Protein AF-A0A2W4QRB2-F1 (afdb_monomer)

Radius of gyration: 23.83 Å; Cα contacts (8 Å, |Δi|>4): 358; chains: 1; bounding box: 40×79×87 Å

Sequence (273 aa):
MSPSFLQALLTRLREEPAVLAVYVDRSSSEPDSGEVHEVTLHLAVEGAFAQGVGAWASALPDVIYSGPEPHGWTVITADGVEWRLCLCAGADVPAGLEPVFDRREPRGGPAAPPKAAGAAQGGAAVPDLAALVGAFWRDLYRAGRAIRAGRTLTAHHWLFTCGGHLIDLYRLALQPDSPGRGWVGADEVPGLARALEPVRPFLSAALEGRSQRRAAHKLAEAFEGLVLPLCQRLGLAYPMALRTQAFRSLEPEPTPDVPGPGSGADPGSRAKP

Solvent-accessible surface area (backbone atoms only — not comparable to full-atom values): 16149 Å² total; per-residue (Å²): 131,67,72,63,55,60,48,51,52,52,51,52,47,64,70,35,82,48,45,43,29,38,26,51,48,61,88,55,62,66,81,76,76,87,52,75,60,41,46,43,33,43,31,24,31,40,78,70,40,78,75,44,44,67,69,58,51,66,70,42,82,64,55,46,43,67,48,80,49,98,64,37,35,39,38,30,34,76,89,64,42,36,36,37,42,31,66,22,60,73,81,65,68,74,85,92,59,59,67,80,46,69,70,70,70,91,69,88,68,83,83,76,80,93,78,78,94,80,78,84,82,85,64,95,62,74,78,54,62,67,58,49,55,50,51,32,35,52,30,41,25,53,16,17,45,24,36,71,68,65,37,38,68,62,16,48,54,24,48,42,51,32,46,18,46,45,44,41,53,49,35,56,72,69,42,64,85,57,82,71,58,37,72,53,68,43,90,74,42,80,65,44,68,70,70,41,54,90,48,49,76,41,61,68,43,56,84,39,60,70,48,40,47,53,21,52,54,51,52,48,52,56,42,48,70,58,46,51,63,50,29,62,75,69,73,47,86,74,64,59,64,34,46,52,50,18,53,61,33,55,50,75,78,81,73,76,82,71,81,69,83,77,88,71,84,85,86,86,82,90,82,84,134

Structure (mmCIF, N/CA/C/O backbone):
data_AF-A0A2W4QRB2-F1
#
_entry.id   AF-A0A2W4QRB2-F1
#
loop_
_atom_site.group_PDB
_atom_site.id
_atom_site.type_symbol
_atom_site.label_atom_id
_atom_site.label_alt_id
_atom_site.label_comp_id
_atom_site.label_asym_id
_atom_site.label_entity_id
_atom_site.label_seq_id
_atom_site.pdbx_PDB_ins_code
_atom_site.Cartn_x
_atom_site.Cartn_y
_atom_site.Cartn_z
_atom_site.occupancy
_atom_site.B_iso_or_equiv
_atom_site.auth_seq_id
_atom_site.auth_comp_id
_atom_site.auth_asym_id
_atom_site.auth_atom_id
_atom_site.pdbx_PDB_model_num
ATOM 1 N N . MET A 1 1 ? -11.832 16.067 4.717 1.00 51.12 1 MET A N 1
ATOM 2 C CA . MET A 1 1 ? -12.222 14.833 5.434 1.00 51.12 1 MET A CA 1
ATOM 3 C C . MET A 1 1 ? -13.725 14.680 5.342 1.00 51.12 1 MET A C 1
ATOM 5 O O . MET A 1 1 ? -14.409 15.659 5.622 1.00 51.12 1 MET A O 1
ATOM 9 N N . SER A 1 2 ? -14.251 13.507 4.984 1.00 53.16 2 SER A N 1
ATOM 10 C CA . SER A 1 2 ? -15.660 13.233 5.281 1.00 53.16 2 SER A CA 1
ATOM 11 C C . SER A 1 2 ? -15.790 13.006 6.803 1.00 53.16 2 SER A C 1
ATOM 13 O O . SER A 1 2 ? -15.213 12.054 7.333 1.00 53.16 2 SER A O 1
ATOM 15 N N . PRO A 1 3 ? -16.476 13.880 7.568 1.00 61.59 3 PRO A N 1
ATOM 16 C CA . PRO A 1 3 ? -16.666 13.673 9.011 1.00 61.59 3 PRO A CA 1
ATOM 17 C C . PRO A 1 3 ? -17.399 12.353 9.316 1.00 61.59 3 PRO A C 1
ATOM 19 O O . PRO A 1 3 ? -17.281 11.812 10.413 1.00 61.59 3 PRO A O 1
ATOM 22 N N . SER A 1 4 ? -18.085 11.795 8.314 1.00 78.31 4 SER A N 1
ATOM 23 C CA . SER A 1 4 ? -18.759 10.503 8.362 1.00 78.31 4 SER A CA 1
ATOM 24 C C . SER A 1 4 ? -17.810 9.317 8.543 1.00 78.31 4 SER A C 1
ATOM 26 O O . SER A 1 4 ? -18.155 8.414 9.303 1.00 78.31 4 SER A O 1
ATOM 28 N N . PHE A 1 5 ? -16.624 9.294 7.913 1.00 86.12 5 PHE A N 1
ATOM 29 C CA . PHE A 1 5 ? -15.742 8.122 8.017 1.00 86.12 5 PHE A CA 1
ATOM 30 C C . PHE A 1 5 ? -15.069 8.021 9.388 1.00 86.12 5 PHE A C 1
ATOM 32 O O . PHE A 1 5 ? -15.124 6.961 10.007 1.00 86.12 5 PHE A O 1
ATOM 39 N N . LEU A 1 6 ? -14.497 9.116 9.910 1.00 85.94 6 LEU A N 1
ATOM 40 C CA . LEU A 1 6 ? -13.906 9.123 11.257 1.00 85.94 6 LEU A CA 1
ATOM 41 C C . LEU A 1 6 ? -14.939 8.702 12.306 1.00 85.94 6 LEU A C 1
ATOM 43 O O . LEU A 1 6 ? -14.647 7.883 13.173 1.00 85.94 6 LEU A O 1
ATOM 47 N N . GLN A 1 7 ? -16.157 9.240 12.217 1.00 85.38 7 GLN A N 1
ATOM 48 C CA . GLN A 1 7 ? -17.226 8.895 13.145 1.00 85.38 7 GLN A CA 1
ATOM 49 C C . GLN A 1 7 ? -17.620 7.416 13.030 1.00 85.38 7 GLN A C 1
ATOM 51 O O . GLN A 1 7 ? -17.733 6.750 14.055 1.00 85.38 7 GLN A O 1
ATOM 56 N N . ALA A 1 8 ? -17.778 6.881 11.815 1.00 88.38 8 ALA A N 1
ATOM 57 C CA . ALA A 1 8 ? -18.079 5.464 11.602 1.00 88.38 8 ALA A CA 1
ATOM 58 C C . ALA A 1 8 ? -16.959 4.548 12.125 1.00 88.38 8 ALA A C 1
ATOM 60 O O . ALA A 1 8 ? -17.235 3.562 12.809 1.00 88.38 8 ALA A O 1
ATOM 61 N N . LEU A 1 9 ? -15.699 4.908 11.862 1.00 91.12 9 LEU A N 1
ATOM 62 C CA . LEU A 1 9 ? -14.518 4.197 12.342 1.00 91.12 9 LEU A CA 1
ATOM 63 C C . LEU A 1 9 ? -14.472 4.171 13.873 1.00 91.12 9 LEU A C 1
ATOM 65 O O . LEU A 1 9 ? -14.328 3.104 14.465 1.00 91.12 9 LEU A O 1
ATOM 69 N N . LEU A 1 10 ? -14.645 5.324 14.524 1.00 90.50 10 LEU A N 1
ATOM 70 C CA . LEU A 1 10 ? -14.642 5.428 15.983 1.00 90.50 10 LEU A CA 1
ATOM 71 C C . LEU A 1 10 ? -15.823 4.694 16.625 1.00 90.50 10 LEU A C 1
ATOM 73 O O . LEU A 1 10 ? -15.640 4.062 17.663 1.00 90.50 10 LEU A O 1
ATOM 77 N N . THR A 1 11 ? -17.016 4.748 16.029 1.00 90.94 11 THR A N 1
ATOM 78 C CA . THR A 1 11 ? -18.180 3.984 16.503 1.00 90.94 11 THR A CA 1
ATOM 79 C C . THR A 1 11 ? -17.898 2.488 16.449 1.00 90.94 11 THR A C 1
ATOM 81 O O . THR A 1 11 ? -18.052 1.803 17.455 1.00 90.94 11 THR A O 1
ATOM 84 N N . ARG A 1 12 ? -17.377 1.988 15.326 1.00 92.62 12 ARG A N 1
ATOM 85 C CA . ARG A 1 12 ? -17.061 0.565 15.173 1.00 92.62 12 ARG A CA 1
ATOM 86 C C . ARG A 1 12 ? -15.916 0.108 16.081 1.00 92.62 12 ARG A C 1
ATOM 88 O O . ARG A 1 12 ? -15.971 -0.986 16.630 1.00 92.62 12 ARG A O 1
ATOM 95 N N . LEU A 1 13 ? -14.889 0.942 16.268 1.00 92.19 13 LEU A N 1
ATOM 96 C CA . LEU A 1 13 ? -13.804 0.680 17.222 1.00 92.19 13 LEU A CA 1
ATOM 97 C C . LEU A 1 13 ? -14.313 0.651 18.664 1.00 92.19 13 LEU A C 1
ATOM 99 O O . LEU A 1 13 ? -13.828 -0.141 19.463 1.00 92.19 13 LEU A O 1
ATOM 103 N N . ARG A 1 14 ? -15.300 1.487 19.008 1.00 90.81 14 ARG A N 1
ATOM 104 C CA . ARG A 1 14 ? -15.989 1.373 20.295 1.00 90.81 14 ARG A CA 1
ATOM 105 C C . ARG A 1 14 ? -16.759 0.063 20.362 1.00 90.81 14 ARG A C 1
ATOM 107 O O . ARG A 1 14 ? -16.681 -0.608 21.370 1.00 90.81 14 ARG A O 1
ATOM 114 N N . GLU A 1 15 ? -17.484 -0.355 19.343 1.00 90.69 15 GLU A N 1
ATOM 115 C CA . GLU A 1 15 ? -18.268 -1.598 19.420 1.00 90.69 15 GLU A CA 1
ATOM 116 C C . GLU A 1 15 ? -17.411 -2.871 19.513 1.00 90.69 15 GLU A C 1
ATOM 118 O O . GLU A 1 15 ? -17.881 -3.874 20.042 1.00 90.69 15 GLU A O 1
ATOM 123 N N . GLU A 1 16 ? -16.152 -2.822 19.073 1.00 91.75 16 GLU A N 1
ATOM 124 C CA . GLU A 1 16 ? -15.211 -3.939 19.142 1.00 91.75 16 GLU A CA 1
ATOM 125 C C . GLU A 1 16 ? -14.714 -4.198 20.584 1.00 91.75 16 GLU A C 1
ATOM 127 O O . GLU A 1 16 ? -13.986 -3.365 21.139 1.00 91.75 16 GLU A O 1
ATOM 132 N N . PRO A 1 17 ? -15.051 -5.346 21.214 1.00 87.75 17 PRO A N 1
ATOM 133 C CA . PRO A 1 17 ? -14.661 -5.635 22.596 1.00 87.75 17 PRO A CA 1
ATOM 134 C C . PRO A 1 17 ? -13.149 -5.740 22.794 1.00 87.75 17 PRO A C 1
ATOM 136 O O . PRO A 1 17 ? -12.641 -5.367 23.849 1.00 87.75 17 PRO A O 1
ATOM 139 N N . ALA A 1 18 ? -12.429 -6.212 21.774 1.00 88.62 18 ALA A N 1
ATOM 140 C CA . ALA A 1 18 ? -10.985 -6.392 21.840 1.00 88.62 18 ALA A CA 1
ATOM 141 C C . ALA A 1 18 ? -10.195 -5.073 21.701 1.00 88.62 18 ALA A C 1
ATOM 143 O O . ALA A 1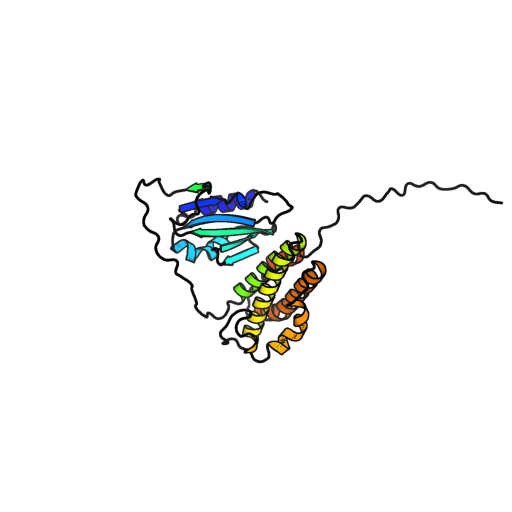 18 ? -8.971 -5.072 21.848 1.00 88.62 18 ALA A O 1
ATOM 144 N N . VAL A 1 19 ? -10.873 -3.946 21.438 1.00 90.25 19 VAL A N 1
ATOM 145 C CA . VAL A 1 19 ? -10.292 -2.598 21.472 1.00 90.25 19 VAL A CA 1
ATOM 146 C C . VAL A 1 19 ? -10.557 -1.978 22.844 1.00 90.25 19 VAL A C 1
ATOM 148 O O . VAL A 1 19 ? -11.689 -1.655 23.222 1.00 90.25 19 VAL A O 1
ATOM 151 N N . LEU A 1 20 ? -9.478 -1.789 23.599 1.00 89.62 20 LEU A N 1
ATOM 152 C CA . LEU A 1 20 ? -9.508 -1.292 24.972 1.00 89.62 20 LEU A CA 1
ATOM 153 C C . LEU A 1 20 ? -9.484 0.237 25.025 1.00 89.62 20 LEU A C 1
ATOM 155 O O . LEU A 1 20 ? -10.167 0.831 25.855 1.00 89.62 20 LEU A O 1
ATOM 159 N N . ALA A 1 21 ? -8.716 0.880 24.147 1.00 89.94 21 ALA A N 1
ATOM 160 C CA . ALA A 1 21 ? -8.603 2.333 24.102 1.00 89.94 21 ALA A CA 1
ATOM 161 C C . ALA A 1 21 ? -8.214 2.823 22.707 1.00 89.94 21 ALA A C 1
ATOM 163 O O . ALA A 1 21 ? -7.536 2.112 21.962 1.00 89.94 21 ALA A O 1
ATOM 164 N N . VAL A 1 22 ? -8.616 4.052 22.381 1.00 90.69 22 VAL A N 1
ATOM 165 C CA . VAL A 1 22 ? -8.282 4.719 21.117 1.00 90.69 22 VAL A CA 1
ATOM 166 C C . VAL A 1 22 ? -7.783 6.123 21.385 1.00 90.69 22 VAL A C 1
ATOM 168 O O . VAL A 1 22 ? -8.437 6.898 22.083 1.00 90.69 22 VAL A O 1
ATOM 171 N N . TYR A 1 23 ? -6.664 6.461 20.758 1.00 89.50 23 TYR A N 1
ATOM 172 C CA . TYR A 1 23 ? -6.027 7.769 20.823 1.00 89.50 23 TYR A CA 1
ATOM 173 C C . TYR A 1 23 ? -5.883 8.328 19.420 1.00 89.50 23 TYR A C 1
ATOM 175 O O . TYR A 1 23 ? -5.456 7.612 18.515 1.00 89.50 23 TYR A O 1
ATOM 183 N N . VAL A 1 24 ? -6.219 9.602 19.246 1.00 85.88 24 VAL A N 1
ATOM 184 C CA . VAL A 1 24 ? -5.984 10.314 17.986 1.00 85.88 24 VAL A CA 1
ATOM 185 C C . VAL A 1 24 ? -4.689 11.090 18.131 1.00 85.88 24 VAL A C 1
ATOM 187 O O . VAL A 1 24 ? -4.574 11.932 19.023 1.00 85.88 24 VAL A O 1
ATOM 190 N N . ASP A 1 25 ? -3.735 10.837 17.243 1.00 83.00 25 ASP A N 1
ATOM 191 C CA . ASP A 1 25 ? -2.540 11.663 17.165 1.00 83.00 25 ASP A CA 1
ATOM 192 C C . ASP A 1 25 ? -2.855 12.964 16.421 1.00 83.00 25 ASP A C 1
ATOM 194 O O . ASP A 1 25 ? -2.839 13.034 15.189 1.00 83.00 25 ASP A O 1
ATOM 198 N N . ARG A 1 26 ? -3.159 14.016 17.187 1.00 68.69 26 ARG A N 1
ATOM 199 C CA . ARG A 1 26 ? -3.478 15.329 16.619 1.00 68.69 26 ARG A CA 1
ATOM 200 C C . ARG A 1 26 ? -2.266 16.055 16.039 1.00 68.69 26 ARG A C 1
ATOM 202 O O . ARG A 1 26 ? -2.468 16.942 15.212 1.00 68.69 26 ARG A O 1
ATOM 209 N N . SER A 1 27 ? -1.042 15.656 16.394 1.00 62.03 27 SER A N 1
ATOM 210 C CA . SER A 1 27 ? 0.175 16.239 15.811 1.00 62.03 27 SER A CA 1
ATOM 211 C C . SER A 1 27 ? 0.337 15.889 14.327 1.00 62.03 27 SER A C 1
ATOM 213 O O . SER A 1 27 ? 0.998 16.610 13.592 1.00 62.03 27 SER A O 1
ATOM 215 N N . SER A 1 28 ? -0.353 14.838 13.867 1.00 54.19 28 SER A N 1
ATOM 216 C CA . SER A 1 28 ? -0.473 14.470 12.450 1.00 54.19 28 SER A CA 1
ATOM 217 C C . SER A 1 28 ? -1.626 15.168 11.708 1.00 54.19 28 SER A C 1
ATOM 219 O O . SER A 1 28 ? -1.798 14.958 10.511 1.00 54.19 28 SER A O 1
ATOM 221 N N . SER A 1 29 ? -2.440 15.977 12.403 1.00 44.72 29 SER A N 1
ATOM 222 C CA . SER A 1 29 ? -3.703 16.524 11.880 1.00 44.72 29 SER A CA 1
ATOM 223 C C . SER A 1 29 ? -3.736 18.046 11.698 1.00 44.72 29 SER A C 1
ATOM 225 O O . SER A 1 29 ? -4.786 18.577 11.328 1.00 44.72 29 SER A O 1
ATOM 227 N N . GLU A 1 30 ? -2.627 18.755 11.935 1.00 38.34 30 GLU A N 1
ATOM 228 C CA . GLU A 1 30 ? -2.565 20.196 11.679 1.00 38.34 30 GLU A CA 1
ATOM 229 C C . GLU A 1 30 ? -2.423 20.481 10.172 1.00 38.34 30 GLU A C 1
ATOM 231 O O . GLU A 1 30 ? -1.506 19.980 9.527 1.00 38.34 30 GLU A O 1
ATOM 236 N N . PRO A 1 31 ? -3.333 21.269 9.574 1.00 40.38 31 PRO A N 1
ATOM 237 C CA . PRO A 1 31 ? -3.312 21.600 8.157 1.00 40.38 31 PRO A CA 1
ATOM 238 C C . PRO A 1 31 ? -2.377 22.785 7.885 1.00 40.38 31 PRO A C 1
ATOM 240 O O . PRO A 1 31 ? -2.794 23.758 7.262 1.00 40.38 31 PRO A O 1
ATOM 243 N N . ASP A 1 32 ? -1.123 22.726 8.325 1.00 35.00 32 ASP A N 1
ATOM 244 C CA . ASP A 1 32 ? -0.120 23.692 7.881 1.00 35.00 32 ASP A CA 1
ATOM 245 C C . ASP A 1 32 ? 0.646 23.078 6.705 1.00 35.00 32 ASP A C 1
ATOM 247 O O . ASP A 1 32 ? 1.404 22.129 6.849 1.00 35.00 32 ASP A O 1
ATOM 251 N N . SER A 1 33 ? 0.429 23.637 5.508 1.00 36.91 33 SER A N 1
ATOM 252 C CA . SER A 1 33 ? 1.090 23.303 4.229 1.00 36.91 33 SER A CA 1
ATOM 253 C C . SER A 1 33 ? 0.477 22.200 3.342 1.00 36.91 33 SER A C 1
ATOM 255 O O . SER A 1 33 ? 1.176 21.341 2.820 1.00 36.91 33 SER A O 1
ATOM 257 N N . GLY A 1 34 ? -0.834 22.246 3.058 1.00 40.53 34 GLY A N 1
ATOM 258 C CA . GLY A 1 34 ? -1.422 21.412 1.980 1.00 40.53 34 GLY A CA 1
ATOM 259 C C . GLY A 1 34 ? -1.156 19.910 2.161 1.00 40.53 34 GLY A C 1
ATOM 260 O O . GLY A 1 34 ? -0.983 19.160 1.196 1.00 40.53 34 GLY A O 1
ATOM 261 N N . GLU A 1 35 ? -1.032 19.520 3.429 1.00 47.69 35 GLU A N 1
ATOM 262 C CA . GLU A 1 35 ? -0.380 18.303 3.850 1.00 47.69 35 GLU A CA 1
ATOM 263 C C . GLU A 1 35 ? -1.251 17.074 3.637 1.00 47.69 35 GLU A C 1
ATOM 265 O O . GLU A 1 35 ? -2.461 17.091 3.402 1.00 47.69 35 GLU A O 1
ATOM 270 N N . VAL A 1 36 ? -0.560 15.952 3.691 1.00 52.62 36 VAL A N 1
ATOM 271 C CA . VAL A 1 36 ? -1.120 14.620 3.642 1.00 52.62 36 VAL A CA 1
ATOM 272 C C . VAL A 1 36 ? -2.276 14.532 4.645 1.00 52.62 36 VAL A C 1
ATOM 274 O O . VAL A 1 36 ? -2.024 14.558 5.836 1.00 52.62 36 VAL A O 1
ATOM 277 N N . HIS A 1 37 ? -3.533 14.379 4.210 1.00 66.94 37 HIS A N 1
ATOM 278 C CA . HIS A 1 37 ? -4.575 13.792 5.060 1.00 66.94 37 HIS A CA 1
ATOM 279 C C . HIS A 1 37 ? -4.179 12.341 5.389 1.00 66.94 37 HIS A C 1
ATOM 281 O O . HIS A 1 37 ? -4.589 11.396 4.711 1.00 66.94 37 HIS A O 1
ATOM 287 N N . GLU A 1 38 ? -3.252 12.199 6.325 1.00 79.81 38 GLU A N 1
ATOM 288 C CA . GLU A 1 38 ? -2.928 10.993 7.062 1.00 79.81 38 GLU A CA 1
ATOM 289 C C . GLU A 1 38 ? -3.519 11.191 8.452 1.00 79.81 38 GLU A C 1
ATOM 291 O O . GLU A 1 38 ? -3.380 12.259 9.042 1.00 79.81 38 GLU A O 1
ATOM 296 N N . VAL A 1 39 ? -4.229 10.192 8.956 1.00 85.81 39 VAL A N 1
ATOM 297 C CA . VAL A 1 39 ? -4.760 10.221 10.316 1.00 85.81 39 VAL A CA 1
ATOM 298 C C . VAL A 1 39 ? -4.228 9.010 11.048 1.00 85.81 39 VAL A C 1
ATOM 300 O O . VAL A 1 39 ? -4.483 7.870 10.650 1.00 85.81 39 VAL A O 1
ATOM 303 N N . THR A 1 40 ? -3.499 9.262 12.129 1.00 89.00 40 THR A N 1
ATOM 304 C CA . THR A 1 40 ? -2.937 8.201 12.961 1.00 89.00 40 THR A CA 1
ATOM 305 C C . THR A 1 40 ? -3.800 7.980 14.198 1.00 89.00 40 THR A C 1
ATOM 307 O O . THR A 1 40 ? -4.072 8.900 14.973 1.00 89.00 40 THR A O 1
ATOM 310 N N . LEU A 1 41 ? -4.235 6.733 14.378 1.00 90.56 41 LEU A N 1
ATOM 311 C CA . LEU A 1 41 ? -4.946 6.255 15.556 1.00 90.56 41 LEU A CA 1
ATOM 312 C C . LEU A 1 41 ? -4.088 5.221 16.277 1.00 90.56 41 LEU A C 1
ATOM 314 O O . LEU A 1 41 ? -3.719 4.208 15.685 1.00 90.56 41 LEU A O 1
ATOM 318 N N . HIS A 1 42 ? -3.826 5.428 17.564 1.00 91.12 42 HIS A N 1
ATOM 319 C CA . HIS A 1 42 ? -3.234 4.393 18.408 1.00 91.12 42 HIS A CA 1
ATOM 320 C C . HIS A 1 42 ? -4.345 3.601 19.083 1.00 91.12 42 HIS A C 1
ATOM 322 O O . HIS A 1 42 ? -5.211 4.173 19.748 1.00 91.12 42 HIS A O 1
ATOM 328 N N . LEU A 1 43 ? -4.324 2.286 18.892 1.00 90.81 43 LEU A N 1
ATOM 329 C CA . LEU A 1 43 ? -5.317 1.354 19.403 1.00 90.81 43 LEU A CA 1
ATOM 330 C C . LEU A 1 43 ? -4.645 0.472 20.456 1.00 90.81 43 LEU A C 1
ATOM 332 O O . LEU A 1 43 ? -3.748 -0.302 20.130 1.00 90.81 43 LEU A O 1
ATOM 336 N N . ALA A 1 44 ? -5.087 0.562 21.708 1.00 90.00 44 ALA A N 1
ATOM 337 C CA . ALA A 1 44 ? -4.742 -0.440 22.711 1.00 90.00 44 ALA A CA 1
ATOM 338 C C . ALA A 1 44 ? -5.648 -1.653 22.486 1.00 90.00 44 ALA A C 1
ATOM 340 O O . ALA A 1 44 ? -6.865 -1.538 22.644 1.00 90.00 44 ALA A O 1
ATOM 341 N N . VAL A 1 45 ? -5.075 -2.790 22.091 1.00 86.38 45 VAL A N 1
ATOM 342 C CA . VAL A 1 45 ? -5.850 -3.959 21.647 1.00 86.38 45 VAL A CA 1
ATOM 343 C C . VAL A 1 45 ? -5.437 -5.242 22.356 1.00 86.38 45 VAL A C 1
ATOM 345 O O . VAL A 1 45 ? -4.297 -5.398 22.802 1.00 86.38 45 VAL A O 1
ATOM 348 N N . GLU A 1 46 ? -6.371 -6.184 22.440 1.00 84.19 46 GLU A N 1
ATOM 349 C CA . GLU A 1 46 ? -6.086 -7.562 22.829 1.00 84.19 46 GLU A CA 1
ATOM 350 C C . GLU A 1 46 ? -5.478 -8.352 21.659 1.00 84.19 46 GLU A C 1
ATOM 352 O O . GLU A 1 46 ? -5.762 -8.095 20.487 1.00 84.19 46 GLU A O 1
ATOM 357 N N . GLY A 1 47 ? -4.652 -9.360 21.964 1.00 72.31 47 GLY A N 1
ATOM 358 C CA . GLY A 1 47 ? -3.878 -10.098 20.955 1.00 72.31 47 GLY A CA 1
ATOM 359 C C . GLY A 1 47 ? -4.713 -10.769 19.853 1.00 72.31 47 GLY A C 1
ATOM 360 O O . GLY A 1 47 ? -4.237 -10.899 18.727 1.00 72.31 47 GLY A O 1
ATOM 361 N N . ALA A 1 48 ? -5.966 -11.143 20.137 1.00 76.62 48 ALA A N 1
ATOM 362 C CA . ALA A 1 48 ? -6.877 -11.717 19.143 1.00 76.62 48 ALA A CA 1
ATOM 363 C C . ALA A 1 48 ? -7.291 -10.703 18.059 1.00 76.62 48 ALA A C 1
ATOM 365 O O . ALA A 1 48 ? -7.437 -11.070 16.892 1.00 76.62 48 ALA A O 1
ATOM 366 N N . PHE A 1 49 ? -7.410 -9.417 18.403 1.00 81.25 49 PHE A N 1
ATOM 367 C CA . PHE A 1 49 ? -7.763 -8.382 17.430 1.00 81.25 49 PHE A CA 1
ATOM 368 C C . PHE A 1 49 ? -6.659 -8.170 16.397 1.00 81.25 49 PHE A C 1
ATOM 370 O O . PHE A 1 49 ? -6.949 -8.015 15.215 1.00 81.25 49 PHE A O 1
ATOM 377 N N . ALA A 1 50 ? -5.390 -8.244 16.807 1.00 75.38 50 ALA A N 1
ATOM 378 C CA . ALA A 1 50 ? -4.261 -8.113 15.886 1.00 75.38 50 ALA A CA 1
ATOM 379 C C . ALA A 1 50 ? -4.271 -9.182 14.775 1.00 75.38 50 ALA A C 1
ATOM 381 O O . ALA A 1 50 ? -3.778 -8.932 13.679 1.00 75.38 50 ALA A O 1
ATOM 382 N N . GLN A 1 51 ? -4.871 -10.350 15.031 1.00 78.88 51 GLN A N 1
ATOM 383 C CA . GLN A 1 51 ? -5.039 -11.415 14.037 1.00 78.88 51 GLN A CA 1
ATOM 384 C C . GLN A 1 51 ? -6.285 -11.207 13.156 1.00 78.88 51 GLN A C 1
ATOM 386 O O . GLN A 1 51 ? -6.278 -11.578 11.984 1.00 78.88 51 GLN A O 1
ATOM 391 N N . GLY A 1 52 ? -7.347 -10.600 13.701 1.00 84.38 52 GLY A N 1
ATOM 392 C CA . GLY A 1 52 ? -8.622 -10.357 13.011 1.00 84.38 52 GLY A CA 1
ATOM 393 C C . GLY A 1 52 ? -8.752 -8.997 12.312 1.00 84.38 52 GLY A C 1
ATOM 394 O O . GLY A 1 52 ? -9.704 -8.792 11.554 1.00 84.38 52 GLY A O 1
ATOM 395 N N . VAL A 1 53 ? -7.807 -8.074 12.527 1.00 88.62 53 VAL A N 1
ATOM 396 C CA . VAL A 1 53 ? -7.887 -6.678 12.059 1.00 88.62 53 VAL A CA 1
ATOM 397 C C . VAL A 1 53 ? -8.111 -6.567 10.551 1.00 88.62 53 VAL A C 1
ATOM 399 O O . VAL A 1 53 ? -8.835 -5.680 10.112 1.00 88.62 53 VAL A O 1
ATOM 402 N N . GLY A 1 54 ? -7.570 -7.490 9.751 1.00 87.00 54 GLY A N 1
ATOM 403 C CA . GLY A 1 54 ? -7.744 -7.458 8.300 1.00 87.00 54 GLY A CA 1
ATOM 404 C C . GLY A 1 54 ? -9.182 -7.696 7.851 1.00 87.00 54 GLY A C 1
ATOM 405 O O . GLY A 1 54 ? -9.694 -6.942 7.024 1.00 87.00 54 GLY A O 1
ATOM 406 N N . ALA A 1 55 ? -9.855 -8.690 8.438 1.00 87.50 55 ALA A N 1
ATOM 407 C CA . ALA A 1 55 ? -11.269 -8.960 8.174 1.00 87.50 55 ALA A CA 1
ATOM 408 C C . ALA A 1 55 ? -12.173 -7.860 8.750 1.00 87.50 55 ALA A C 1
ATOM 410 O O . ALA A 1 55 ? -13.182 -7.492 8.151 1.00 87.50 55 ALA A O 1
ATOM 411 N N . TRP A 1 56 ? -11.796 -7.302 9.901 1.00 91.62 56 TRP A N 1
ATOM 412 C CA . TRP A 1 56 ? -12.510 -6.179 10.498 1.00 91.62 56 TRP A CA 1
ATOM 413 C C . TRP A 1 56 ? -12.420 -4.916 9.623 1.00 91.62 56 TRP A C 1
ATOM 415 O O . TRP A 1 56 ? -13.441 -4.280 9.352 1.00 91.62 56 TRP A O 1
ATOM 425 N N . ALA A 1 57 ? -11.222 -4.586 9.132 1.00 90.38 57 ALA A N 1
ATOM 426 C CA . ALA A 1 57 ? -10.957 -3.380 8.353 1.00 90.38 57 ALA A CA 1
ATOM 427 C C . ALA A 1 57 ? -11.518 -3.460 6.927 1.00 90.38 57 ALA A C 1
ATOM 429 O O . ALA A 1 57 ? -11.953 -2.445 6.391 1.00 90.38 57 ALA A O 1
ATOM 430 N N . SER A 1 58 ? -11.549 -4.645 6.306 1.00 84.12 58 SER A N 1
ATOM 431 C CA . SER A 1 58 ? -12.134 -4.822 4.967 1.00 84.12 58 SER A CA 1
ATOM 432 C C . SER A 1 58 ? -13.651 -4.619 4.932 1.00 84.12 58 SER A C 1
ATOM 434 O O . SER A 1 58 ? -14.208 -4.340 3.876 1.00 84.12 58 SER A O 1
ATOM 436 N N . ALA A 1 59 ? -14.318 -4.730 6.081 1.00 87.75 59 ALA A N 1
ATOM 437 C CA . ALA A 1 59 ? -15.751 -4.510 6.213 1.00 87.75 59 ALA A CA 1
ATOM 438 C C . ALA A 1 59 ? -16.118 -3.050 6.548 1.00 87.75 59 ALA A C 1
ATOM 440 O O . ALA A 1 59 ? -17.296 -2.760 6.774 1.00 87.75 59 ALA A O 1
ATOM 441 N N . LEU A 1 60 ? -15.143 -2.139 6.640 1.00 89.75 60 LEU A N 1
ATOM 442 C CA . LEU A 1 60 ? -15.400 -0.706 6.789 1.00 89.75 60 LEU A CA 1
ATOM 443 C C . LEU A 1 60 ? -15.946 -0.117 5.472 1.00 89.75 60 LEU A C 1
ATOM 445 O O . LEU A 1 60 ? -15.493 -0.508 4.394 1.00 89.75 60 LEU A O 1
ATOM 449 N N . PRO A 1 61 ? -16.901 0.830 5.535 1.00 85.69 61 PRO A N 1
ATOM 450 C CA . PRO A 1 61 ? -17.414 1.495 4.341 1.00 85.69 61 PRO A CA 1
ATOM 451 C C . PRO A 1 61 ? -16.322 2.336 3.672 1.00 85.69 61 PRO A C 1
ATOM 453 O O . PRO A 1 61 ? -15.403 2.806 4.336 1.00 85.69 61 PRO A O 1
ATOM 456 N N . ASP A 1 62 ? -16.431 2.542 2.360 1.00 88.06 62 ASP A N 1
ATOM 457 C CA . ASP A 1 62 ? -15.561 3.432 1.573 1.00 88.06 62 ASP A CA 1
ATOM 458 C C . ASP A 1 62 ? -14.057 3.098 1.588 1.00 88.06 62 ASP A C 1
ATOM 460 O O . ASP A 1 62 ? -13.236 3.892 1.123 1.00 88.06 62 ASP A O 1
ATOM 464 N N . VAL A 1 63 ? -13.675 1.916 2.075 1.00 91.75 63 VAL A N 1
ATOM 465 C CA . VAL A 1 63 ? -12.291 1.440 2.062 1.00 91.75 63 VAL A CA 1
ATOM 466 C C . VAL A 1 63 ? -11.921 0.902 0.683 1.00 91.75 63 VAL A C 1
ATOM 468 O O . VAL A 1 63 ? -12.531 -0.034 0.175 1.00 91.75 63 VAL A O 1
ATOM 471 N N . ILE A 1 64 ? -10.874 1.479 0.091 1.00 93.12 64 ILE A N 1
ATOM 472 C CA . ILE A 1 64 ? -10.316 1.062 -1.206 1.00 93.12 64 ILE A CA 1
ATOM 473 C C . ILE A 1 64 ? -9.005 0.278 -1.061 1.00 93.12 64 ILE A C 1
ATOM 475 O O . ILE A 1 64 ? -8.550 -0.345 -2.020 1.00 93.12 64 ILE A O 1
ATOM 479 N N . TYR A 1 65 ? -8.397 0.311 0.128 1.00 94.00 65 TYR A N 1
ATOM 480 C CA . TYR A 1 65 ? -7.224 -0.475 0.504 1.00 94.00 65 TYR A CA 1
ATOM 481 C C . TYR A 1 65 ? -7.234 -0.769 2.001 1.00 94.00 65 TYR A C 1
ATOM 483 O O . TYR A 1 65 ? -7.525 0.114 2.802 1.00 94.00 65 TYR A O 1
ATOM 491 N N . SER A 1 66 ? -6.839 -1.983 2.367 1.00 92.94 66 SER A N 1
ATOM 492 C CA . SER A 1 66 ? -6.656 -2.425 3.745 1.00 92.94 66 SER A CA 1
ATOM 493 C C . SER A 1 66 ? -5.497 -3.417 3.766 1.00 92.94 66 SER A C 1
ATOM 495 O O . SER A 1 66 ? -5.525 -4.389 3.009 1.00 92.94 66 SER A O 1
ATOM 497 N N . GLY A 1 67 ? -4.473 -3.183 4.585 1.00 91.50 67 GLY A 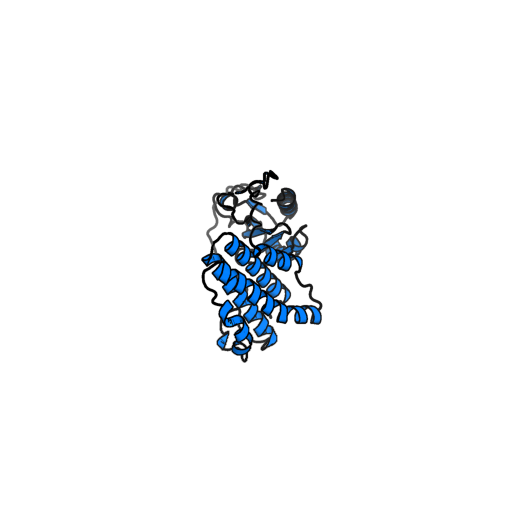N 1
ATOM 498 C CA . GLY A 1 67 ? -3.345 -4.109 4.661 1.00 91.50 67 GLY A CA 1
ATOM 499 C C . GLY A 1 67 ? -2.366 -3.847 5.807 1.00 91.50 67 GLY A C 1
ATOM 500 O O . GLY A 1 67 ? -2.345 -2.744 6.364 1.00 91.50 67 GLY A O 1
ATOM 501 N N . PRO A 1 68 ? -1.536 -4.851 6.144 1.00 90.56 68 PRO A N 1
ATOM 502 C CA . PRO A 1 68 ? -0.565 -4.765 7.229 1.00 90.56 68 PRO A CA 1
ATOM 503 C C . PRO A 1 68 ? 0.621 -3.862 6.873 1.00 90.56 68 PRO A C 1
ATOM 505 O O . PRO A 1 68 ? 1.048 -3.790 5.718 1.00 90.56 68 PRO A O 1
ATOM 508 N N . GLU A 1 69 ? 1.182 -3.214 7.891 1.00 87.94 69 GLU A N 1
ATOM 509 C CA . GLU A 1 69 ? 2.357 -2.337 7.815 1.00 87.94 69 GLU A CA 1
ATOM 510 C C . GLU A 1 69 ? 3.206 -2.461 9.092 1.00 87.94 69 GLU A C 1
ATOM 512 O O . GLU A 1 69 ? 2.689 -2.903 10.118 1.00 87.94 69 GLU A O 1
ATOM 517 N N . PRO A 1 70 ? 4.478 -2.011 9.108 1.00 84.94 70 PRO A N 1
ATOM 518 C CA . PRO A 1 70 ? 5.320 -2.069 10.309 1.00 84.94 70 PRO A CA 1
ATOM 519 C C . PRO A 1 70 ? 4.726 -1.378 11.543 1.00 84.94 70 PRO A C 1
ATOM 521 O O . PRO A 1 70 ? 5.052 -1.740 12.667 1.00 84.94 70 PRO A O 1
ATOM 524 N N . HIS A 1 71 ? 3.860 -0.382 11.340 1.00 81.38 71 HIS A N 1
ATOM 525 C CA . HIS A 1 71 ? 3.177 0.320 12.425 1.00 81.38 71 HIS A CA 1
ATOM 526 C C . HIS A 1 71 ? 1.902 -0.392 12.911 1.00 81.38 71 HIS A C 1
ATOM 528 O O . HIS A 1 71 ? 1.332 0.024 13.909 1.00 81.38 71 HIS A O 1
ATOM 534 N N . GLY A 1 72 ? 1.435 -1.434 12.222 1.00 89.25 72 GLY A N 1
ATOM 535 C CA . GLY A 1 72 ? 0.178 -2.120 12.506 1.00 89.25 72 GLY A CA 1
ATOM 536 C C . GLY A 1 72 ? -0.616 -2.335 11.225 1.00 89.25 72 GLY A C 1
ATOM 537 O O . GLY A 1 72 ? -0.348 -3.267 10.466 1.00 89.25 72 GLY A O 1
ATOM 538 N N . TRP A 1 73 ? -1.599 -1.472 10.980 1.00 92.94 73 TRP A N 1
ATOM 539 C CA . TRP A 1 73 ? -2.511 -1.616 9.849 1.00 92.94 73 TRP A CA 1
ATOM 540 C C . TRP A 1 73 ? -2.768 -0.284 9.147 1.00 92.94 73 TRP A C 1
ATOM 542 O O . TRP A 1 73 ? -2.916 0.746 9.799 1.00 92.94 73 TRP A O 1
ATOM 552 N N . THR A 1 74 ? -2.857 -0.293 7.819 1.00 93.06 74 THR A N 1
ATOM 553 C CA . THR A 1 74 ? -3.218 0.886 7.022 1.00 93.06 74 THR A CA 1
ATOM 554 C C . THR A 1 74 ? -4.518 0.652 6.275 1.00 93.06 74 THR A C 1
ATOM 556 O O . THR A 1 74 ? -4.719 -0.399 5.663 1.00 93.06 74 THR A O 1
ATOM 559 N N . VAL A 1 75 ? -5.368 1.674 6.279 1.00 94.12 75 VAL A N 1
ATOM 560 C CA . VAL A 1 75 ? -6.591 1.759 5.484 1.00 94.12 75 VAL A CA 1
ATOM 561 C C . VAL A 1 75 ? -6.517 3.000 4.598 1.00 94.12 7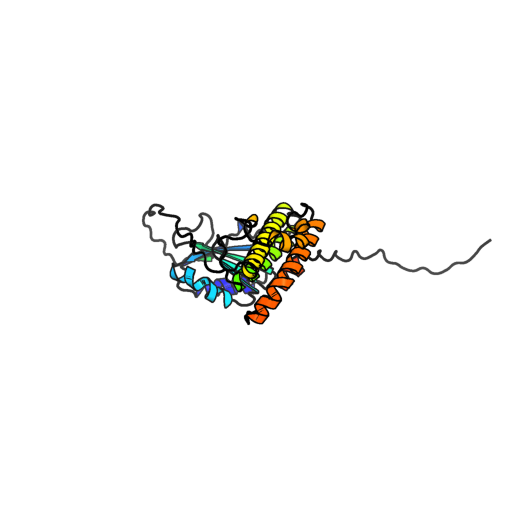5 VAL A C 1
ATOM 563 O O . VAL A 1 75 ? -6.149 4.069 5.072 1.00 94.12 75 VAL A O 1
ATOM 566 N N . ILE A 1 76 ? -6.877 2.892 3.319 1.00 93.00 76 ILE A N 1
ATOM 567 C CA . ILE A 1 76 ? -7.075 4.063 2.451 1.00 93.00 76 ILE A CA 1
ATOM 568 C C . ILE A 1 76 ? -8.537 4.107 2.046 1.00 93.00 76 ILE A C 1
ATOM 570 O O . ILE A 1 76 ? -9.113 3.102 1.624 1.00 93.00 76 ILE A O 1
ATOM 574 N N . THR A 1 77 ? -9.119 5.289 2.182 1.00 92.38 77 THR A N 1
ATOM 575 C CA . THR A 1 77 ? -10.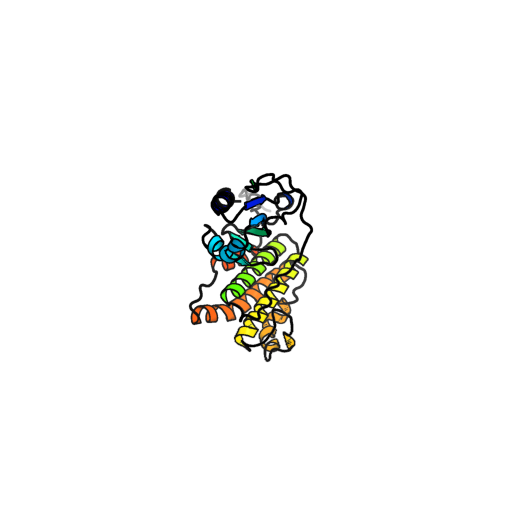522 5.568 1.868 1.00 92.38 77 THR A CA 1
ATOM 576 C C . THR A 1 77 ? -10.679 6.145 0.464 1.00 92.38 77 THR A C 1
ATOM 578 O O . THR A 1 77 ? -9.720 6.643 -0.129 1.00 92.38 77 THR A O 1
ATOM 581 N N . ALA A 1 78 ? -11.883 6.054 -0.102 1.00 89.62 78 ALA A N 1
ATOM 582 C CA . ALA A 1 78 ? -12.185 6.496 -1.466 1.00 89.62 78 ALA A CA 1
ATOM 583 C C . ALA A 1 78 ? -11.939 7.999 -1.704 1.00 89.62 78 ALA A C 1
ATOM 585 O O . ALA A 1 78 ? -11.670 8.405 -2.834 1.00 89.62 78 ALA A O 1
ATOM 586 N N . ASP A 1 79 ? -11.989 8.818 -0.649 1.00 86.94 79 ASP A N 1
ATOM 587 C CA . ASP A 1 79 ? -11.639 10.244 -0.688 1.00 86.94 79 ASP A CA 1
ATOM 588 C C . ASP A 1 79 ? -10.115 10.496 -0.655 1.00 86.94 79 ASP A C 1
ATOM 590 O O . ASP A 1 79 ? -9.664 11.633 -0.795 1.00 86.94 79 ASP A O 1
ATOM 594 N N . GLY A 1 80 ? -9.305 9.440 -0.531 1.00 87.31 80 GLY A N 1
ATOM 595 C CA . GLY A 1 80 ? -7.848 9.498 -0.489 1.00 87.31 80 GLY A CA 1
ATOM 596 C C . GLY A 1 80 ? -7.258 9.688 0.909 1.00 87.31 80 GLY A C 1
ATOM 597 O O . GLY A 1 80 ? -6.040 9.837 1.030 1.00 87.31 80 GLY A O 1
ATOM 598 N N . VAL A 1 81 ? -8.046 9.681 1.982 1.00 88.75 81 VAL A N 1
ATOM 599 C CA . VAL A 1 81 ? -7.451 9.759 3.322 1.00 88.75 81 VAL A CA 1
ATOM 600 C C . VAL A 1 81 ? -6.787 8.425 3.666 1.00 88.75 81 VAL A C 1
ATOM 602 O O . VAL A 1 81 ? -7.379 7.354 3.486 1.00 88.75 81 VAL A O 1
ATOM 605 N N . GLU A 1 82 ? -5.543 8.504 4.139 1.00 91.25 82 GLU A N 1
ATOM 606 C CA . GLU A 1 82 ? -4.784 7.364 4.651 1.00 91.25 82 GLU A CA 1
ATOM 607 C C . GLU A 1 82 ? -4.926 7.304 6.174 1.00 91.25 82 GLU A C 1
ATOM 609 O O . GLU A 1 82 ? -4.676 8.280 6.875 1.00 91.25 82 GLU A O 1
ATOM 614 N N . TRP A 1 83 ? -5.346 6.158 6.689 1.00 91.69 83 TRP A N 1
ATOM 615 C CA . TRP A 1 83 ? -5.621 5.920 8.099 1.00 91.69 83 TRP A CA 1
ATOM 616 C C . TRP A 1 83 ? -4.643 4.882 8.622 1.00 91.69 83 TRP A C 1
ATOM 618 O O . TRP A 1 83 ? -4.642 3.736 8.165 1.00 91.69 83 TRP A O 1
ATOM 628 N N . ARG A 1 84 ? -3.823 5.277 9.591 1.00 92.06 84 ARG A N 1
ATOM 629 C CA . ARG A 1 84 ? -2.840 4.404 10.229 1.00 92.06 84 ARG A CA 1
ATOM 630 C C . ARG A 1 84 ? -3.377 3.956 11.572 1.00 92.06 84 ARG A C 1
ATOM 632 O O . ARG A 1 84 ? -3.583 4.765 12.470 1.00 92.06 84 ARG A O 1
ATOM 639 N N . LEU A 1 85 ? -3.626 2.662 11.693 1.00 92.38 85 LEU A N 1
ATOM 640 C CA . LEU A 1 85 ? -4.088 2.020 12.912 1.00 92.38 85 LEU A CA 1
ATOM 641 C C . LEU A 1 85 ? -2.873 1.385 13.588 1.00 92.38 85 LEU A C 1
ATOM 643 O O . LEU A 1 85 ? -2.443 0.281 13.240 1.00 92.38 85 LEU A O 1
ATOM 647 N N . CYS A 1 86 ? -2.290 2.120 14.526 1.00 90.69 86 CYS A N 1
ATOM 648 C CA . CYS A 1 86 ? -1.151 1.678 15.308 1.00 90.69 86 CYS A CA 1
ATOM 649 C C . CYS A 1 86 ? -1.630 0.721 16.400 1.00 90.69 86 CYS A C 1
ATOM 651 O O . CYS A 1 86 ? -2.245 1.149 17.376 1.00 90.69 86 CYS A O 1
ATOM 653 N N . LEU A 1 87 ? -1.384 -0.576 16.220 1.00 88.94 87 LEU A N 1
ATOM 654 C CA . LEU A 1 87 ? -1.830 -1.610 17.154 1.00 88.94 87 LEU A CA 1
ATOM 655 C C . LEU A 1 87 ? -0.814 -1.748 18.293 1.00 88.94 87 LEU A C 1
ATOM 657 O O . LEU A 1 87 ? 0.278 -2.277 18.099 1.00 88.94 87 LEU A O 1
ATOM 661 N N . CYS A 1 88 ? -1.183 -1.277 19.479 1.00 85.50 88 CYS A N 1
ATOM 662 C CA . CYS A 1 88 ? -0.388 -1.371 20.697 1.00 85.50 88 CYS A CA 1
ATOM 663 C C . CYS A 1 88 ? -0.903 -2.531 21.558 1.00 85.50 88 CYS A C 1
ATOM 665 O O . CYS A 1 88 ? -2.105 -2.629 21.826 1.00 85.50 88 CYS A O 1
ATOM 667 N N . ALA A 1 89 ? 0.000 -3.380 22.057 1.00 78.75 89 ALA A N 1
ATOM 668 C CA . ALA A 1 89 ? -0.345 -4.278 23.156 1.00 78.75 89 ALA A CA 1
ATOM 669 C C . ALA A 1 89 ? -0.744 -3.417 24.365 1.00 78.75 89 ALA A C 1
ATOM 671 O O . ALA A 1 89 ? -0.113 -2.395 24.610 1.00 78.75 89 ALA A O 1
ATOM 672 N N . GLY A 1 90 ? -1.805 -3.786 25.087 1.00 64.56 90 GLY A N 1
ATOM 673 C CA . GLY A 1 90 ? -2.622 -2.895 25.931 1.00 64.56 90 GLY A CA 1
ATOM 674 C C . GLY A 1 90 ? -1.964 -1.893 26.906 1.00 64.56 90 GLY A C 1
ATOM 675 O O . GLY A 1 90 ? -2.687 -1.029 27.397 1.00 64.56 90 GLY A O 1
ATOM 676 N N . ALA A 1 91 ? -0.658 -1.948 27.186 1.00 62.16 91 ALA A N 1
ATOM 677 C CA . ALA A 1 91 ? 0.086 -0.974 27.997 1.00 62.16 91 ALA A CA 1
ATOM 678 C C . ALA A 1 91 ? 1.019 -0.033 27.191 1.00 62.16 91 ALA A C 1
ATOM 680 O O . ALA A 1 91 ? 1.460 0.978 27.729 1.00 62.16 91 ALA A O 1
ATOM 681 N N . ASP A 1 92 ? 1.274 -0.308 25.909 1.00 70.69 92 ASP A N 1
ATOM 682 C CA . ASP A 1 92 ? 2.350 0.307 25.110 1.00 70.69 92 ASP A CA 1
ATOM 683 C C . ASP A 1 92 ? 1.903 1.548 24.313 1.00 70.69 92 ASP A C 1
ATOM 685 O O . ASP A 1 92 ? 2.353 1.793 23.190 1.00 70.69 92 ASP A O 1
ATOM 689 N N . VAL A 1 93 ? 0.974 2.335 24.860 1.00 72.69 93 VAL A N 1
ATOM 690 C CA . VAL A 1 93 ? 0.493 3.551 24.185 1.00 72.69 93 VAL A CA 1
ATOM 691 C C . VAL A 1 93 ? 1.482 4.704 24.417 1.00 72.69 93 VAL A C 1
ATOM 693 O O . VAL A 1 93 ? 1.890 4.917 25.562 1.00 72.69 93 VAL A O 1
ATOM 696 N N . PRO A 1 94 ? 1.850 5.484 23.378 1.00 71.94 94 PRO A N 1
ATOM 697 C CA . PRO A 1 94 ? 2.699 6.662 23.541 1.00 71.94 94 PRO A CA 1
ATOM 698 C C . PRO A 1 94 ? 2.134 7.673 24.550 1.00 71.94 94 PRO A C 1
ATOM 700 O O . PRO A 1 94 ? 0.934 7.952 24.573 1.00 71.94 94 PRO A O 1
ATOM 703 N N . ALA A 1 95 ? 3.011 8.248 25.375 1.00 70.75 95 ALA A N 1
ATOM 704 C CA . ALA A 1 95 ? 2.638 9.283 26.335 1.00 70.75 95 ALA A CA 1
ATOM 705 C C . ALA A 1 95 ? 2.241 10.594 25.629 1.00 70.75 95 ALA A C 1
ATOM 707 O O . ALA A 1 95 ? 2.802 10.942 24.594 1.00 70.75 95 ALA A O 1
ATOM 708 N N . GLY A 1 96 ? 1.307 11.346 26.222 1.00 74.75 96 GLY A N 1
ATOM 709 C CA . GLY A 1 96 ? 0.906 12.675 25.737 1.00 74.75 96 GLY A CA 1
ATOM 710 C C . GLY A 1 96 ? -0.221 12.691 24.698 1.00 74.75 96 GLY A C 1
ATOM 711 O O . GLY A 1 96 ? -0.567 13.764 24.214 1.00 74.75 96 GLY A O 1
ATOM 712 N N . LEU A 1 97 ? -0.818 11.540 24.375 1.00 81.12 97 LEU A N 1
ATOM 713 C CA . LEU A 1 97 ? -1.983 11.460 23.492 1.00 81.12 97 LEU A CA 1
ATOM 714 C C . LEU A 1 97 ? -3.302 11.577 24.273 1.00 81.12 97 LEU A C 1
ATOM 716 O O . LEU A 1 97 ? -3.475 10.942 25.315 1.00 81.12 97 LEU A O 1
ATOM 720 N N . GLU A 1 98 ? -4.263 12.337 23.741 1.00 78.06 98 GLU A N 1
ATOM 721 C CA . GLU A 1 98 ? -5.612 12.421 24.315 1.00 78.06 98 GLU A CA 1
ATOM 722 C C . GLU A 1 98 ? -6.469 11.209 23.896 1.00 78.06 98 GLU A C 1
ATOM 724 O O . GLU A 1 98 ? -6.589 10.923 22.696 1.00 78.06 98 GLU A O 1
ATOM 729 N N . PRO A 1 99 ? -7.095 10.488 24.848 1.00 84.44 99 PRO A N 1
ATOM 730 C CA . PRO A 1 99 ? -7.979 9.377 24.521 1.00 84.44 99 PRO A CA 1
ATOM 731 C C . PRO A 1 99 ? -9.309 9.874 23.942 1.00 84.44 99 PRO A C 1
ATOM 733 O O . PRO A 1 99 ? -9.969 10.751 24.495 1.00 84.44 99 PRO A O 1
ATOM 736 N N . VAL A 1 100 ? -9.756 9.236 22.860 1.00 87.06 100 VAL A N 1
ATOM 737 C CA . VAL A 1 100 ? -11.132 9.349 22.344 1.00 87.06 100 VAL A CA 1
ATOM 738 C C . VAL A 1 100 ? -12.096 8.493 23.167 1.00 87.06 100 VAL A C 1
ATOM 740 O O . VAL A 1 100 ? -13.271 8.837 23.330 1.00 87.06 100 VAL A O 1
ATOM 743 N N . PHE A 1 101 ? -11.608 7.348 23.642 1.00 89.12 101 PHE A N 1
ATOM 744 C CA . PHE A 1 101 ? -12.200 6.544 24.706 1.00 89.12 101 PHE A CA 1
ATOM 745 C C . PHE A 1 101 ? -11.127 5.626 25.309 1.00 89.12 101 PHE A C 1
ATOM 747 O O . PHE A 1 101 ? -10.195 5.225 24.611 1.00 89.12 101 PHE A O 1
ATOM 754 N N . ASP A 1 102 ? -11.281 5.274 26.585 1.00 89.31 102 ASP A N 1
ATOM 755 C CA . ASP A 1 102 ? -10.417 4.322 27.288 1.00 89.31 102 ASP A CA 1
ATOM 756 C C . ASP A 1 102 ? -11.262 3.493 28.266 1.00 89.31 102 ASP A C 1
ATOM 758 O O . ASP A 1 102 ? -11.929 4.040 29.143 1.00 89.31 102 ASP A O 1
ATOM 762 N N . ARG A 1 103 ? -11.288 2.172 28.067 1.00 85.38 103 ARG A N 1
ATOM 763 C CA . ARG A 1 103 ? -11.992 1.196 28.919 1.00 85.38 103 ARG A CA 1
ATOM 764 C C . ARG A 1 103 ? -11.111 0.633 30.017 1.00 85.38 103 ARG A C 1
ATOM 766 O O . ARG A 1 103 ? -11.591 -0.115 30.869 1.00 85.38 103 ARG A O 1
ATOM 773 N N . ARG A 1 104 ? -9.816 0.931 29.976 1.00 82.38 104 ARG A N 1
ATOM 774 C CA . ARG A 1 104 ? -8.879 0.511 31.004 1.00 82.38 104 ARG A CA 1
ATOM 775 C C . ARG A 1 104 ? -9.157 1.431 32.186 1.00 82.38 104 ARG A C 1
ATOM 777 O O . ARG A 1 104 ? -8.829 2.611 32.156 1.00 82.38 104 ARG A O 1
ATOM 784 N N . GLU A 1 105 ? -9.853 0.918 33.198 1.00 58.97 105 GLU A N 1
ATOM 785 C CA . GLU A 1 105 ? -10.051 1.660 34.446 1.00 58.97 105 GLU A CA 1
ATOM 786 C C . GLU A 1 105 ? -8.706 2.202 34.963 1.00 58.97 105 GLU A C 1
ATOM 788 O O . GLU A 1 105 ? -7.677 1.542 34.764 1.00 58.97 105 GLU A O 1
ATOM 793 N N . PRO A 1 106 ? -8.679 3.340 35.685 1.00 49.25 106 PRO A N 1
ATOM 794 C CA . PRO A 1 106 ? -7.481 3.790 36.376 1.00 49.25 106 PRO A CA 1
ATOM 795 C C . PRO A 1 106 ? -7.209 2.841 37.550 1.00 49.25 106 PRO A C 1
ATOM 797 O O . PRO A 1 106 ? -7.488 3.138 38.710 1.00 49.25 106 PRO A O 1
ATOM 800 N N . ARG A 1 107 ? -6.667 1.657 37.264 1.00 42.41 107 ARG A N 1
ATOM 801 C CA . ARG A 1 107 ? -6.099 0.785 38.282 1.00 42.41 107 ARG A CA 1
ATOM 802 C C . ARG A 1 107 ? -4.788 1.414 38.719 1.00 42.41 107 ARG A C 1
ATOM 804 O O . ARG A 1 107 ? -3.750 1.213 38.097 1.00 42.41 107 ARG A O 1
ATOM 811 N N . GLY A 1 108 ? -4.857 2.189 39.798 1.00 38.75 108 GLY A N 1
ATOM 812 C CA . GLY A 1 108 ? -3.691 2.533 40.598 1.00 38.75 108 GLY A CA 1
ATOM 813 C C . GLY A 1 108 ? -2.970 1.247 41.001 1.00 38.75 108 GLY A C 1
ATOM 814 O O . GLY A 1 108 ? -3.433 0.506 41.862 1.00 38.75 108 GLY A O 1
ATOM 815 N N . GLY A 1 109 ? -1.864 0.958 40.328 1.00 37.47 109 GLY A N 1
ATOM 816 C CA . GLY A 1 109 ? -1.022 -0.208 40.557 1.00 37.47 109 GLY A CA 1
ATOM 817 C C . GLY A 1 109 ? 0.301 -0.015 39.816 1.00 37.47 109 GLY A C 1
ATOM 818 O O . GLY A 1 109 ? 0.294 0.540 38.717 1.00 37.47 109 GLY A O 1
ATOM 819 N N . PRO A 1 110 ? 1.443 -0.374 40.424 1.00 42.88 110 PRO A N 1
ATOM 820 C CA . PRO A 1 110 ? 2.753 0.074 39.970 1.00 42.88 110 PRO A CA 1
ATOM 821 C C . PRO A 1 110 ? 3.098 -0.491 38.588 1.00 42.88 110 PRO A C 1
ATOM 823 O O . PRO A 1 110 ? 2.818 -1.652 38.290 1.00 42.88 110 PRO A O 1
ATOM 826 N N . ALA A 1 111 ? 3.724 0.358 37.769 1.00 41.69 111 ALA A N 1
ATOM 827 C CA . ALA A 1 111 ? 4.186 0.048 36.423 1.00 41.69 111 ALA A CA 1
ATOM 828 C C . ALA A 1 111 ? 5.011 -1.249 36.396 1.00 41.69 111 ALA A C 1
ATOM 830 O O . ALA A 1 111 ? 6.038 -1.368 37.068 1.00 41.69 111 ALA A O 1
ATOM 831 N N . ALA A 1 112 ? 4.552 -2.220 35.606 1.00 42.00 112 ALA A N 1
ATOM 832 C CA . ALA A 1 112 ? 5.318 -3.416 35.293 1.00 42.00 112 ALA A CA 1
ATOM 833 C C . ALA A 1 112 ? 6.522 -3.051 34.397 1.00 42.00 112 ALA A C 1
ATOM 835 O O . ALA A 1 112 ? 6.426 -2.123 33.591 1.00 42.00 112 ALA 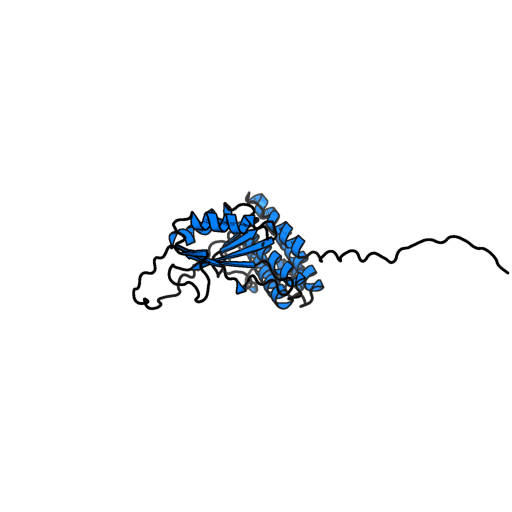A O 1
ATOM 836 N N . PRO A 1 113 ? 7.663 -3.752 34.525 1.00 41.72 113 PRO A N 1
ATOM 837 C CA . PRO A 1 113 ? 8.871 -3.428 33.778 1.00 41.72 113 PRO A CA 1
ATOM 838 C C . PRO A 1 113 ? 8.718 -3.785 32.289 1.00 41.72 113 PRO A C 1
ATOM 840 O O . PRO A 1 113 ? 7.972 -4.709 31.953 1.00 41.72 113 PRO A O 1
ATOM 843 N N . PRO A 1 114 ? 9.459 -3.115 31.389 1.00 44.19 114 PRO A N 1
ATOM 844 C CA . PRO A 1 114 ? 9.362 -3.372 29.961 1.00 44.19 114 PRO A CA 1
ATOM 845 C C . PRO A 1 114 ? 9.971 -4.740 29.645 1.00 44.19 114 PRO A C 1
ATOM 847 O O . PRO A 1 114 ? 11.121 -5.017 30.004 1.00 44.19 114 PRO A O 1
ATOM 850 N N . LYS A 1 115 ? 9.224 -5.605 28.951 1.00 37.66 115 LYS A N 1
ATOM 851 C CA . LYS A 1 115 ? 9.784 -6.839 28.397 1.00 37.66 115 LYS A CA 1
ATOM 852 C C . LYS A 1 115 ? 9.340 -7.091 26.959 1.00 37.66 115 LYS A C 1
ATOM 854 O O . LYS A 1 115 ? 8.172 -7.319 26.686 1.00 37.66 115 LYS A O 1
ATOM 859 N N . ALA A 1 116 ? 10.379 -7.152 26.127 1.00 33.09 116 ALA A N 1
ATOM 860 C CA . ALA A 1 116 ? 10.513 -7.830 24.845 1.00 33.09 116 ALA A CA 1
ATOM 861 C C . ALA A 1 116 ? 9.619 -7.351 23.690 1.00 33.09 116 ALA A C 1
ATOM 863 O O . ALA A 1 116 ? 8.561 -7.903 23.408 1.00 33.09 116 ALA A O 1
ATOM 864 N N . ALA A 1 117 ? 10.182 -6.425 22.910 1.00 43.72 117 ALA A N 1
ATOM 865 C CA . ALA A 1 117 ? 9.956 -6.392 21.474 1.00 43.72 117 ALA A CA 1
ATOM 866 C C . ALA A 1 117 ? 10.339 -7.756 20.879 1.00 43.72 117 ALA A C 1
ATOM 868 O O . ALA A 1 117 ? 11.481 -8.202 21.013 1.00 43.72 117 ALA A O 1
ATOM 869 N N . GLY A 1 118 ? 9.384 -8.425 20.240 1.00 33.41 118 GLY A N 1
ATOM 870 C CA . GLY A 1 118 ? 9.663 -9.682 19.566 1.00 33.41 118 GLY A CA 1
ATOM 871 C C . GLY A 1 118 ? 8.424 -10.390 19.048 1.00 33.41 118 GLY A C 1
ATOM 872 O O . GLY A 1 118 ? 7.904 -11.275 19.712 1.00 33.41 118 GLY A O 1
ATOM 873 N N . ALA A 1 119 ? 8.027 -10.061 17.821 1.00 30.81 119 ALA A N 1
ATOM 874 C CA . ALA A 1 119 ? 7.579 -11.061 16.854 1.00 30.81 119 ALA A CA 1
ATOM 875 C C . ALA A 1 119 ? 7.714 -10.489 15.437 1.00 30.81 119 ALA A C 1
ATOM 877 O O . ALA A 1 119 ? 6.745 -10.078 14.805 1.00 30.81 119 ALA A O 1
ATOM 878 N N . ALA A 1 120 ? 8.947 -10.481 14.927 1.00 41.16 120 ALA A N 1
ATOM 879 C CA . ALA A 1 120 ? 9.157 -10.567 13.493 1.00 41.16 120 ALA A CA 1
ATOM 880 C C . ALA A 1 120 ? 8.618 -11.930 13.038 1.00 41.16 120 ALA A C 1
ATOM 882 O O . ALA A 1 120 ? 9.201 -12.966 13.356 1.00 41.16 120 ALA A O 1
ATOM 883 N N . GLN A 1 121 ? 7.506 -11.945 12.307 1.00 31.58 121 GLN A N 1
ATOM 884 C CA . GLN A 1 121 ? 7.112 -13.133 11.557 1.00 31.58 121 GLN A CA 1
ATOM 885 C C . GLN A 1 121 ? 7.871 -13.138 10.229 1.00 31.58 121 GLN A C 1
ATOM 887 O O . GLN A 1 121 ? 7.376 -12.728 9.184 1.00 31.58 121 GLN A O 1
ATOM 892 N N . GLY A 1 122 ? 9.123 -13.589 10.310 1.00 33.12 122 GLY A N 1
ATOM 893 C CA . GLY A 1 122 ? 9.886 -14.085 9.176 1.00 33.12 122 GLY A CA 1
ATOM 894 C C . GLY A 1 122 ? 9.445 -15.509 8.864 1.00 33.12 122 GLY A C 1
ATOM 895 O O . GLY A 1 122 ? 10.044 -16.467 9.338 1.00 33.12 122 GLY A O 1
ATOM 896 N N . GLY A 1 123 ? 8.383 -15.640 8.078 1.00 26.12 123 GLY A N 1
ATOM 897 C CA . GLY A 1 123 ? 8.114 -16.839 7.298 1.00 26.12 123 GLY A CA 1
ATOM 898 C C . GLY A 1 123 ? 8.241 -16.453 5.834 1.00 26.12 123 GLY A C 1
ATOM 899 O O . GLY A 1 123 ? 7.558 -15.529 5.391 1.00 26.12 123 GLY A O 1
ATOM 900 N N . ALA A 1 124 ? 9.116 -17.120 5.082 1.00 36.53 124 ALA A N 1
ATOM 901 C CA . ALA A 1 124 ? 9.129 -17.033 3.626 1.00 36.53 124 ALA A CA 1
ATOM 902 C C . ALA A 1 124 ? 7.866 -17.725 3.085 1.00 36.53 124 ALA A C 1
ATOM 904 O O . ALA A 1 124 ? 7.903 -18.839 2.576 1.00 36.53 124 ALA A O 1
ATOM 905 N N . ALA A 1 125 ? 6.719 -17.078 3.285 1.00 41.34 125 ALA A N 1
ATOM 906 C CA . ALA A 1 125 ? 5.501 -17.377 2.569 1.00 41.34 125 ALA A CA 1
ATOM 907 C C . ALA A 1 125 ? 5.692 -16.877 1.139 1.00 41.34 125 ALA A C 1
ATOM 909 O O . ALA A 1 125 ? 6.143 -15.738 0.940 1.00 41.34 125 ALA A O 1
ATOM 910 N N . VAL A 1 126 ? 5.342 -17.730 0.173 1.00 47.62 126 VAL A N 1
ATOM 911 C CA . VAL A 1 126 ? 5.097 -17.329 -1.216 1.00 47.62 126 VAL A CA 1
ATOM 912 C C . VAL A 1 126 ? 4.350 -15.992 -1.179 1.00 47.62 126 VAL A C 1
ATOM 914 O O . VAL A 1 126 ? 3.354 -15.902 -0.454 1.00 47.62 126 VAL A O 1
ATOM 917 N N . PRO A 1 127 ? 4.843 -14.937 -1.854 1.00 61.31 127 PRO A N 1
ATOM 918 C CA . PRO A 1 127 ? 4.190 -13.642 -1.799 1.00 61.31 127 PRO A CA 1
ATOM 919 C C . PRO A 1 127 ? 2.725 -13.795 -2.211 1.00 61.31 127 PRO A C 1
ATOM 921 O O . PRO A 1 127 ? 2.432 -14.224 -3.327 1.00 61.31 127 PRO A O 1
ATOM 924 N N . ASP A 1 128 ? 1.809 -13.463 -1.299 1.00 84.06 128 ASP A N 1
ATOM 925 C CA . ASP A 1 128 ? 0.398 -13.332 -1.638 1.00 84.06 128 ASP A CA 1
ATOM 926 C C . ASP A 1 128 ? 0.290 -12.246 -2.711 1.00 84.06 128 ASP A C 1
ATOM 928 O O . ASP A 1 128 ? 0.582 -11.071 -2.464 1.00 84.06 128 ASP A O 1
ATOM 932 N N . LEU A 1 129 ? -0.080 -12.658 -3.926 1.00 88.69 129 LEU A N 1
ATOM 933 C CA . LEU A 1 129 ? -0.156 -11.769 -5.075 1.00 88.69 129 LEU A CA 1
ATOM 934 C C . LEU A 1 129 ? -1.097 -10.594 -4.788 1.00 88.69 129 LEU A C 1
ATOM 936 O O . LEU A 1 129 ? -0.776 -9.472 -5.166 1.00 88.69 129 LEU A O 1
ATOM 940 N N . ALA A 1 130 ? -2.212 -10.814 -4.082 1.00 89.38 130 ALA A N 1
ATOM 941 C CA . ALA A 1 130 ? -3.147 -9.744 -3.742 1.00 89.38 130 ALA A CA 1
ATOM 942 C C . ALA A 1 130 ? -2.501 -8.705 -2.811 1.00 89.38 130 ALA A C 1
ATOM 944 O O . ALA A 1 130 ? -2.618 -7.501 -3.053 1.00 89.38 130 ALA A O 1
ATOM 945 N N . ALA A 1 131 ? -1.758 -9.163 -1.799 1.00 89.81 131 ALA A N 1
ATOM 946 C CA . ALA A 1 131 ? -1.003 -8.290 -0.905 1.00 89.81 131 ALA A CA 1
ATOM 947 C C . ALA A 1 131 ? 0.088 -7.506 -1.653 1.00 89.81 131 ALA A C 1
ATOM 949 O O . ALA A 1 131 ? 0.237 -6.304 -1.430 1.00 89.81 131 ALA A O 1
ATOM 950 N N . LEU A 1 132 ? 0.806 -8.149 -2.581 1.00 93.38 132 LEU A N 1
ATOM 951 C CA . LEU A 1 132 ? 1.821 -7.497 -3.416 1.00 93.38 132 LEU A CA 1
ATOM 952 C C . LEU A 1 132 ? 1.208 -6.411 -4.315 1.00 93.38 132 LEU A C 1
ATOM 954 O O . LEU A 1 132 ? 1.725 -5.295 -4.381 1.00 93.38 132 LEU A O 1
ATOM 958 N N . VAL A 1 133 ? 0.084 -6.715 -4.976 1.00 95.06 133 VAL A N 1
ATOM 959 C CA . VAL A 1 133 ? -0.652 -5.748 -5.807 1.00 95.06 133 VAL A CA 1
ATOM 960 C C . VAL A 1 133 ? -1.104 -4.556 -4.963 1.00 95.06 133 VAL A C 1
ATOM 962 O O . VAL A 1 133 ? -0.914 -3.407 -5.362 1.00 95.06 133 VAL A O 1
ATOM 965 N N . GLY A 1 134 ? -1.682 -4.817 -3.788 1.00 94.94 134 GLY A N 1
ATOM 966 C CA . GLY A 1 134 ? -2.114 -3.775 -2.862 1.00 94.94 134 GLY A CA 1
ATOM 967 C C . GLY A 1 134 ? -0.957 -2.883 -2.407 1.00 94.94 134 GLY A C 1
ATOM 968 O O . GLY A 1 134 ? -1.071 -1.659 -2.475 1.00 94.94 134 GLY A O 1
ATOM 969 N N . ALA A 1 135 ? 0.169 -3.481 -2.006 1.00 94.94 135 ALA A N 1
ATOM 970 C CA . ALA A 1 135 ? 1.355 -2.758 -1.553 1.00 94.94 135 ALA A CA 1
ATOM 971 C C . ALA A 1 135 ? 1.946 -1.864 -2.653 1.00 94.94 135 ALA A C 1
ATOM 973 O O . ALA A 1 135 ? 2.237 -0.697 -2.394 1.00 94.94 135 ALA A O 1
ATOM 974 N N . PHE A 1 136 ? 2.040 -2.366 -3.892 1.00 97.12 136 PHE A N 1
ATOM 975 C CA . PHE A 1 136 ? 2.501 -1.571 -5.031 1.00 97.12 136 PHE A CA 1
ATOM 976 C C . PHE A 1 136 ? 1.643 -0.319 -5.235 1.00 97.12 136 PHE A C 1
ATOM 978 O O . PHE A 1 136 ? 2.168 0.793 -5.278 1.00 97.12 136 PHE A O 1
ATOM 985 N N . TRP A 1 137 ? 0.319 -0.473 -5.328 1.00 97.75 137 TRP A N 1
ATOM 986 C CA . TRP A 1 137 ? -0.565 0.664 -5.594 1.00 97.75 137 TRP A CA 1
ATOM 987 C C . TRP A 1 137 ? -0.666 1.634 -4.419 1.00 97.75 137 TRP A C 1
ATOM 989 O O . TRP A 1 137 ? -0.762 2.840 -4.646 1.00 97.75 137 TRP A O 1
ATOM 999 N N . ARG A 1 138 ? -0.596 1.141 -3.178 1.00 96.19 138 ARG A N 1
ATOM 1000 C CA . ARG A 1 138 ? -0.490 1.977 -1.975 1.00 96.19 138 ARG A CA 1
ATOM 1001 C C . ARG A 1 138 ? 0.780 2.827 -2.012 1.00 96.19 138 ARG A C 1
ATOM 1003 O O . ARG A 1 138 ? 0.718 4.035 -1.793 1.00 96.19 138 ARG A O 1
ATOM 1010 N N . ASP A 1 139 ? 1.925 2.226 -2.314 1.00 96.62 139 ASP A N 1
ATOM 1011 C CA . ASP A 1 139 ? 3.196 2.952 -2.320 1.00 96.62 139 ASP A CA 1
ATOM 1012 C C . ASP A 1 139 ? 3.292 3.904 -3.523 1.00 96.62 139 ASP A C 1
ATOM 1014 O O . ASP A 1 139 ? 3.789 5.021 -3.382 1.00 96.62 139 ASP A O 1
ATOM 1018 N N . LEU A 1 140 ? 2.704 3.552 -4.672 1.00 97.50 140 LEU A N 1
ATOM 1019 C CA . LEU A 1 140 ? 2.570 4.471 -5.806 1.00 97.50 140 LEU A CA 1
ATOM 1020 C C . LEU A 1 140 ? 1.631 5.641 -5.478 1.00 97.50 140 LEU A C 1
ATOM 1022 O O . LEU A 1 140 ? 1.907 6.784 -5.847 1.00 97.50 140 LEU A O 1
ATOM 1026 N N . TYR A 1 141 ? 0.545 5.378 -4.746 1.00 96.12 141 TYR A N 1
ATOM 1027 C CA . TYR A 1 141 ? -0.355 6.412 -4.250 1.00 96.12 141 TYR A CA 1
ATOM 1028 C C . TYR A 1 141 ? 0.386 7.415 -3.355 1.00 96.12 141 TYR A C 1
ATOM 1030 O O . TYR A 1 141 ? 0.300 8.627 -3.590 1.00 96.12 141 TYR A O 1
ATOM 1038 N N . ARG A 1 142 ? 1.179 6.920 -2.394 1.00 94.88 142 ARG A N 1
ATOM 1039 C CA . ARG A 1 142 ? 2.045 7.738 -1.527 1.00 94.88 142 ARG A CA 1
ATOM 1040 C C . ARG A 1 142 ? 3.099 8.508 -2.322 1.00 94.88 142 ARG A C 1
ATOM 1042 O O . ARG A 1 142 ? 3.306 9.695 -2.061 1.00 94.88 142 ARG A O 1
ATOM 1049 N N . ALA A 1 143 ? 3.714 7.878 -3.326 1.00 95.12 143 ALA A N 1
ATOM 1050 C CA . ALA A 1 143 ? 4.648 8.541 -4.230 1.00 95.12 143 ALA A CA 1
ATOM 1051 C C . ALA A 1 143 ? 3.987 9.726 -4.945 1.00 95.12 143 ALA A C 1
ATOM 1053 O O . ALA A 1 143 ? 4.520 10.833 -4.903 1.00 95.12 143 ALA A O 1
ATOM 1054 N N . GLY A 1 144 ? 2.806 9.533 -5.544 1.00 94.00 144 GLY A N 1
ATOM 1055 C CA . GLY A 1 144 ? 2.097 10.599 -6.257 1.00 94.00 144 GLY A CA 1
ATOM 1056 C C . GLY A 1 144 ? 1.777 11.800 -5.367 1.00 94.00 144 GLY A C 1
ATOM 1057 O O . GLY A 1 144 ? 2.064 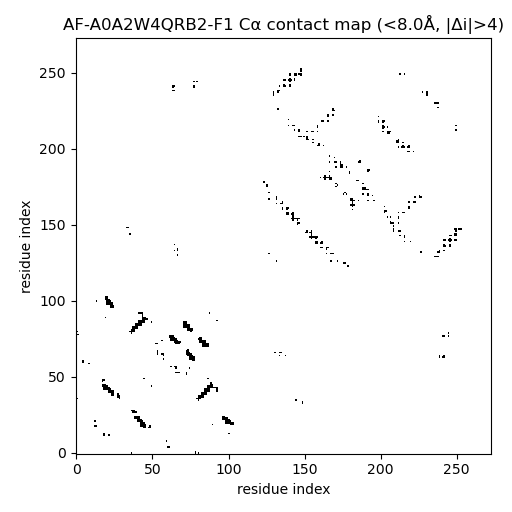12.940 -5.735 1.00 94.00 144 GLY A O 1
ATOM 1058 N N . ARG A 1 145 ? 1.322 11.553 -4.134 1.00 91.06 145 ARG A N 1
ATOM 1059 C CA . ARG A 1 145 ? 1.099 12.616 -3.141 1.00 91.06 145 ARG A CA 1
ATOM 1060 C C . ARG A 1 145 ? 2.377 13.350 -2.753 1.00 91.06 145 ARG A C 1
ATOM 1062 O O . ARG A 1 145 ? 2.364 14.572 -2.626 1.00 91.06 145 ARG A O 1
ATOM 1069 N N . ALA A 1 146 ? 3.474 12.624 -2.550 1.00 91.00 146 ALA A N 1
ATOM 1070 C CA . ALA A 1 146 ? 4.758 13.233 -2.229 1.00 91.00 146 ALA A CA 1
ATOM 1071 C C . ALA A 1 146 ? 5.268 14.107 -3.386 1.00 91.00 146 ALA A C 1
ATOM 1073 O O . ALA A 1 146 ? 5.751 15.211 -3.138 1.00 91.00 146 ALA A O 1
ATOM 1074 N N . ILE A 1 147 ? 5.089 13.667 -4.639 1.00 92.50 147 ILE A N 1
ATOM 1075 C CA . ILE A 1 147 ? 5.440 14.461 -5.825 1.00 92.50 147 ILE A CA 1
ATOM 1076 C C . ILE A 1 147 ? 4.594 15.734 -5.897 1.00 92.50 147 ILE A C 1
ATOM 1078 O O . ILE A 1 147 ? 5.140 16.813 -6.120 1.00 92.50 147 ILE A O 1
ATOM 1082 N N . ARG A 1 148 ? 3.276 15.625 -5.686 1.00 89.62 148 ARG A N 1
ATOM 1083 C CA . ARG A 1 148 ? 2.366 16.780 -5.676 1.00 89.62 148 ARG A CA 1
ATOM 1084 C C . ARG A 1 148 ? 2.756 17.806 -4.616 1.00 89.62 148 ARG A C 1
ATOM 1086 O O . ARG A 1 148 ? 2.797 18.992 -4.909 1.00 89.62 148 ARG A O 1
ATOM 1093 N N . ALA A 1 149 ? 3.115 17.334 -3.427 1.00 87.25 149 ALA A N 1
ATOM 1094 C CA . ALA A 1 149 ? 3.578 18.166 -2.321 1.00 87.25 149 ALA A CA 1
ATOM 1095 C C . ALA A 1 149 ? 5.030 18.670 -2.477 1.00 87.25 149 ALA A C 1
ATOM 1097 O O . ALA A 1 149 ? 5.585 19.218 -1.531 1.00 87.25 149 ALA A O 1
ATOM 1098 N N . GLY A 1 150 ? 5.701 18.426 -3.611 1.00 89.44 150 GLY A N 1
ATOM 1099 C CA . GLY A 1 150 ? 7.090 18.852 -3.827 1.00 89.44 150 GLY A CA 1
ATOM 1100 C C . GLY A 1 150 ? 8.134 18.146 -2.947 1.00 89.44 150 GLY A C 1
ATOM 1101 O O . GLY A 1 150 ? 9.295 18.548 -2.927 1.00 89.44 150 GLY A O 1
ATOM 1102 N N . ARG A 1 151 ? 7.767 17.068 -2.243 1.00 90.88 151 ARG A N 1
ATOM 1103 C CA . ARG A 1 151 ? 8.653 16.300 -1.352 1.00 90.88 151 ARG A CA 1
ATOM 1104 C C . ARG A 1 151 ? 9.420 15.246 -2.144 1.00 90.88 151 ARG A C 1
ATOM 1106 O O . ARG A 1 151 ? 9.124 14.052 -2.087 1.00 90.88 151 ARG A O 1
ATOM 1113 N N . THR A 1 152 ? 10.412 15.697 -2.907 1.00 91.88 152 THR A N 1
ATOM 1114 C CA . THR A 1 152 ? 11.138 14.867 -3.884 1.00 91.88 152 THR A CA 1
ATOM 1115 C C . THR A 1 152 ? 11.853 13.666 -3.260 1.00 91.88 152 THR A C 1
ATOM 1117 O O . THR A 1 152 ? 11.827 12.588 -3.848 1.00 91.88 152 THR A O 1
ATOM 1120 N N . LEU A 1 153 ? 12.439 13.793 -2.064 1.00 92.12 153 LEU A N 1
ATOM 1121 C CA . LEU A 1 153 ? 13.085 12.664 -1.374 1.00 92.12 153 LEU A CA 1
ATOM 1122 C C . LEU A 1 153 ? 12.071 11.608 -0.918 1.00 92.12 153 LEU A C 1
ATOM 1124 O O . LEU A 1 1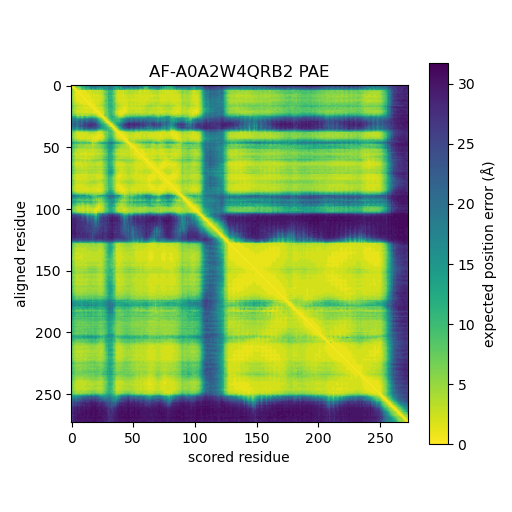53 ? 12.271 10.419 -1.157 1.00 92.12 153 LEU A O 1
ATOM 1128 N N . THR A 1 154 ? 10.953 12.034 -0.327 1.00 91.62 154 THR A N 1
ATOM 1129 C CA . THR A 1 154 ? 9.857 11.136 0.066 1.00 91.62 154 THR A CA 1
ATOM 1130 C C . THR A 1 154 ? 9.259 10.435 -1.152 1.00 91.62 154 THR A C 1
ATOM 1132 O O . THR A 1 154 ? 9.032 9.229 -1.124 1.00 91.62 154 THR A O 1
ATOM 1135 N N . ALA A 1 155 ? 9.058 11.162 -2.254 1.00 93.31 155 ALA A N 1
ATOM 1136 C CA . ALA A 1 155 ? 8.611 10.584 -3.516 1.00 93.31 155 ALA A CA 1
ATOM 1137 C C . ALA A 1 155 ? 9.594 9.535 -4.048 1.00 93.31 155 ALA A C 1
ATOM 1139 O O . ALA A 1 155 ? 9.178 8.452 -4.452 1.00 93.31 155 ALA A O 1
ATOM 1140 N N . HIS A 1 156 ? 10.895 9.834 -4.021 1.00 93.75 156 HIS A N 1
ATOM 1141 C CA . HIS A 1 156 ? 11.928 8.905 -4.469 1.00 93.75 156 HIS A CA 1
ATOM 1142 C C . HIS A 1 156 ? 11.948 7.629 -3.624 1.00 93.75 156 HIS A C 1
ATOM 1144 O O . HIS A 1 156 ? 11.998 6.540 -4.187 1.00 93.75 156 HIS A O 1
ATOM 1150 N N . HIS A 1 157 ? 11.834 7.749 -2.297 1.00 93.62 157 HIS A N 1
ATOM 1151 C CA . HIS A 1 157 ? 11.725 6.601 -1.399 1.00 93.62 157 HIS A CA 1
ATOM 1152 C C . HIS A 1 157 ? 10.567 5.673 -1.799 1.00 93.62 157 HIS A C 1
ATOM 1154 O O . HIS A 1 157 ? 10.774 4.478 -1.994 1.00 93.62 157 HIS A O 1
ATOM 1160 N N . TRP A 1 158 ? 9.367 6.220 -2.005 1.00 95.38 158 TRP A N 1
ATOM 1161 C CA . TRP A 1 158 ? 8.206 5.412 -2.383 1.00 95.38 158 TRP A CA 1
ATOM 1162 C C . TRP A 1 158 ? 8.316 4.807 -3.785 1.00 95.38 158 TRP A C 1
ATOM 1164 O O . TRP A 1 158 ? 7.932 3.657 -3.986 1.00 95.38 158 TRP A O 1
ATOM 1174 N N . LEU A 1 159 ? 8.885 5.534 -4.750 1.00 96.25 159 LEU A N 1
ATOM 1175 C CA . LEU A 1 159 ? 9.154 4.995 -6.088 1.00 96.25 159 LEU A CA 1
ATOM 1176 C C . LEU A 1 159 ? 10.189 3.866 -6.054 1.00 96.25 159 LEU A C 1
ATOM 1178 O O . LEU A 1 159 ? 10.036 2.872 -6.762 1.00 96.25 159 LEU A O 1
ATOM 1182 N N . PHE A 1 160 ? 11.205 3.980 -5.201 1.00 93.81 160 PHE A N 1
ATOM 1183 C CA . PHE A 1 160 ? 12.186 2.923 -4.981 1.00 93.81 160 PHE A CA 1
ATOM 1184 C C . PHE A 1 160 ? 11.537 1.667 -4.378 1.00 93.81 160 PHE A C 1
ATOM 1186 O O . PHE A 1 160 ? 11.817 0.548 -4.819 1.00 93.81 160 PHE A O 1
ATOM 1193 N N . THR A 1 161 ? 10.610 1.845 -3.433 1.00 94.25 161 THR A N 1
ATOM 1194 C CA . THR A 1 161 ? 9.790 0.756 -2.882 1.00 94.25 161 THR A CA 1
ATOM 1195 C C . THR A 1 161 ? 8.898 0.119 -3.955 1.00 94.25 161 THR A C 1
ATOM 1197 O O . THR A 1 161 ? 8.861 -1.105 -4.062 1.00 94.25 161 THR A O 1
ATOM 1200 N N . CYS A 1 162 ? 8.268 0.914 -4.833 1.00 96.62 162 CYS A N 1
ATOM 1201 C CA . CYS A 1 162 ? 7.517 0.400 -5.991 1.00 96.62 162 CYS A CA 1
ATOM 1202 C C . CYS A 1 162 ? 8.393 -0.452 -6.923 1.00 96.62 162 CYS A C 1
ATOM 1204 O O . CYS A 1 162 ? 7.946 -1.488 -7.415 1.00 96.62 162 CYS A O 1
ATOM 1206 N N . GLY A 1 163 ? 9.648 -0.046 -7.141 1.00 95.19 163 GLY A N 1
ATOM 1207 C CA . GLY A 1 163 ? 10.635 -0.844 -7.870 1.00 95.19 163 GLY A CA 1
ATOM 1208 C C . GLY A 1 163 ? 10.914 -2.196 -7.206 1.00 95.19 163 GLY A C 1
ATOM 1209 O O . GLY A 1 163 ? 10.980 -3.212 -7.893 1.00 95.19 163 GLY A O 1
ATOM 1210 N N . GLY A 1 164 ? 10.988 -2.228 -5.872 1.00 94.50 164 GLY A N 1
ATOM 1211 C CA . GLY A 1 164 ? 11.097 -3.467 -5.097 1.00 94.50 164 GLY A CA 1
ATOM 1212 C C . GLY A 1 164 ? 9.903 -4.406 -5.308 1.00 94.50 164 GLY A C 1
ATOM 1213 O O . GLY A 1 164 ? 10.096 -5.584 -5.594 1.00 94.50 164 GLY A O 1
ATOM 1214 N N . HIS A 1 165 ? 8.674 -3.886 -5.267 1.00 95.12 165 HIS A N 1
ATOM 1215 C CA . HIS A 1 165 ? 7.470 -4.692 -5.524 1.00 95.12 165 HIS A CA 1
ATOM 1216 C C . HIS A 1 165 ? 7.413 -5.229 -6.959 1.00 95.12 165 HIS A C 1
ATOM 1218 O O . HIS A 1 165 ? 6.975 -6.355 -7.190 1.00 95.12 165 HIS A O 1
ATOM 1224 N N . LEU A 1 166 ? 7.880 -4.448 -7.939 1.00 95.06 166 LEU A N 1
ATOM 1225 C CA . LEU A 1 166 ? 8.001 -4.908 -9.323 1.00 95.06 166 LEU A CA 1
ATOM 1226 C C . LEU A 1 166 ? 9.011 -6.060 -9.445 1.00 95.06 166 LEU A C 1
ATOM 1228 O O . LEU A 1 166 ? 8.749 -7.028 -10.158 1.00 95.06 166 LEU A O 1
ATOM 1232 N N . ILE A 1 167 ? 10.136 -5.986 -8.729 1.00 93.19 167 ILE A N 1
ATOM 1233 C CA . ILE A 1 167 ? 11.110 -7.083 -8.644 1.00 93.19 167 ILE A CA 1
ATOM 1234 C C . ILE A 1 167 ? 10.472 -8.336 -8.045 1.00 93.19 167 ILE A C 1
ATOM 1236 O O . ILE A 1 167 ? 10.641 -9.419 -8.601 1.00 93.19 167 ILE A O 1
ATOM 1240 N N . ASP A 1 168 ? 9.706 -8.197 -6.963 1.00 92.62 168 ASP A N 1
ATOM 1241 C CA . ASP A 1 168 ? 9.002 -9.325 -6.346 1.00 92.62 168 ASP A CA 1
ATOM 1242 C C . ASP A 1 168 ? 7.992 -9.966 -7.303 1.00 92.62 168 ASP A C 1
ATOM 1244 O O . ASP A 1 168 ? 7.891 -11.191 -7.371 1.00 92.62 168 ASP A O 1
ATOM 1248 N N . LEU A 1 169 ? 7.311 -9.164 -8.125 1.00 92.38 169 LEU A N 1
ATOM 1249 C CA . LEU A 1 169 ? 6.413 -9.681 -9.154 1.00 92.38 169 LEU A CA 1
ATOM 1250 C C . LEU A 1 169 ? 7.169 -10.446 -10.253 1.00 92.38 169 LEU A C 1
ATOM 1252 O O . LEU A 1 169 ? 6.734 -11.519 -10.673 1.00 92.38 169 LEU A O 1
ATOM 1256 N N . TYR A 1 170 ? 8.316 -9.936 -10.708 1.00 90.88 170 TYR A N 1
ATOM 1257 C CA . TYR A 1 170 ? 9.151 -10.660 -11.669 1.00 90.88 170 TYR A CA 1
ATOM 1258 C C . TYR A 1 170 ? 9.743 -11.939 -11.079 1.00 90.88 170 TYR A C 1
ATOM 1260 O O . TYR A 1 170 ? 9.826 -12.940 -11.785 1.00 90.88 170 TYR A O 1
ATOM 1268 N N . ARG A 1 171 ? 10.107 -11.945 -9.794 1.00 90.19 171 ARG A N 1
ATOM 1269 C CA . ARG A 1 171 ? 10.537 -13.158 -9.087 1.00 90.19 171 ARG A CA 1
ATOM 1270 C C . ARG A 1 171 ? 9.449 -14.213 -9.076 1.00 90.19 171 ARG A C 1
ATOM 1272 O O . ARG A 1 171 ? 9.713 -15.331 -9.498 1.00 90.19 171 ARG A O 1
ATOM 1279 N N . LEU A 1 172 ? 8.224 -13.844 -8.701 1.00 86.81 172 LEU A N 1
ATOM 1280 C CA . LEU A 1 172 ? 7.069 -14.741 -8.780 1.00 86.81 172 LEU A CA 1
ATOM 1281 C C . LEU A 1 172 ? 6.879 -15.326 -10.187 1.00 86.81 172 LEU A C 1
ATOM 1283 O O . LEU A 1 172 ? 6.450 -16.468 -10.320 1.00 86.81 172 LEU A O 1
ATOM 1287 N N . ALA A 1 173 ? 7.173 -14.555 -11.237 1.00 86.06 173 ALA A N 1
ATOM 1288 C CA . ALA A 1 173 ? 7.008 -14.996 -12.620 1.00 86.06 173 ALA A CA 1
ATOM 1289 C C . ALA A 1 173 ? 8.169 -15.866 -13.142 1.00 86.06 173 ALA A C 1
ATOM 1291 O O . ALA A 1 173 ? 7.929 -16.784 -13.924 1.00 86.06 173 ALA A O 1
ATOM 1292 N N . LEU A 1 174 ? 9.412 -15.569 -12.750 1.00 86.69 174 LEU A N 1
ATOM 1293 C CA . LEU A 1 174 ? 10.627 -16.212 -13.272 1.00 86.69 174 LEU A CA 1
ATOM 1294 C C . LEU A 1 174 ? 11.105 -17.381 -12.403 1.00 86.69 174 LEU A C 1
ATOM 1296 O O . LEU A 1 174 ? 11.564 -18.391 -12.931 1.00 86.69 174 LEU A O 1
ATOM 1300 N N . GLN A 1 175 ? 11.015 -17.238 -11.080 1.00 84.62 175 GLN A N 1
ATOM 1301 C CA . GLN A 1 175 ? 11.504 -18.205 -10.101 1.00 84.62 175 GLN A CA 1
ATOM 1302 C C . GLN A 1 175 ? 10.656 -18.135 -8.811 1.00 84.62 175 GLN A C 1
ATOM 1304 O O . GLN A 1 175 ? 11.088 -17.535 -7.825 1.00 84.62 175 GLN A O 1
ATOM 1309 N N . PRO A 1 176 ? 9.454 -18.751 -8.800 1.00 79.38 176 PRO A N 1
ATOM 1310 C CA . PRO A 1 176 ? 8.498 -18.663 -7.688 1.00 79.38 176 PRO A CA 1
ATOM 1311 C C . PRO A 1 176 ? 9.062 -19.079 -6.322 1.00 79.38 176 PRO A C 1
ATOM 1313 O O . PRO A 1 176 ? 8.653 -18.536 -5.299 1.00 79.38 176 PRO A O 1
ATOM 1316 N N . ASP A 1 177 ? 10.019 -20.010 -6.321 1.00 80.69 177 ASP A N 1
ATOM 1317 C CA . ASP A 1 177 ? 10.651 -20.553 -5.114 1.00 80.69 177 ASP A CA 1
ATOM 1318 C C . ASP A 1 177 ? 11.922 -19.788 -4.699 1.00 80.69 177 ASP A C 1
ATOM 1320 O O . ASP A 1 177 ? 12.627 -20.205 -3.778 1.00 80.69 177 ASP A O 1
ATOM 1324 N N . SER A 1 178 ? 12.263 -18.689 -5.386 1.00 78.00 178 SER A N 1
ATOM 1325 C CA . SER A 1 178 ? 13.440 -17.889 -5.043 1.00 78.00 178 SER A CA 1
ATOM 1326 C C . SER A 1 178 ? 13.277 -17.282 -3.647 1.00 78.00 178 SER A C 1
ATOM 1328 O O . SER A 1 178 ? 12.302 -16.565 -3.406 1.00 78.00 178 SER A O 1
ATOM 1330 N N . PRO A 1 179 ? 14.246 -17.475 -2.735 1.00 74.00 179 PRO A N 1
ATOM 1331 C CA . PRO A 1 179 ? 14.273 -16.715 -1.497 1.00 74.00 179 PRO A CA 1
ATOM 1332 C C . PRO A 1 179 ? 14.543 -15.230 -1.798 1.00 74.00 179 PRO A C 1
ATOM 1334 O O . PRO A 1 179 ? 15.201 -14.893 -2.783 1.00 74.00 179 PRO A O 1
ATOM 1337 N N . GLY A 1 180 ? 14.046 -14.340 -0.936 1.00 80.12 180 GLY A N 1
ATOM 1338 C CA . GLY A 1 180 ? 14.295 -12.895 -1.015 1.00 80.12 180 GLY A CA 1
ATOM 1339 C C . GLY A 1 180 ? 13.041 -12.045 -1.241 1.00 80.12 180 GLY A C 1
ATOM 1340 O O . GLY A 1 180 ? 11.984 -12.544 -1.620 1.00 80.12 180 GLY A O 1
ATOM 1341 N N . ARG A 1 181 ? 13.164 -10.742 -0.956 1.00 83.19 181 ARG A N 1
ATOM 1342 C CA . ARG A 1 181 ? 12.139 -9.716 -1.211 1.00 83.19 181 ARG A CA 1
ATOM 1343 C C . ARG A 1 181 ? 12.771 -8.412 -1.677 1.00 83.19 181 ARG A C 1
ATOM 1345 O O . ARG A 1 181 ? 13.904 -8.098 -1.303 1.00 83.19 181 ARG A O 1
ATOM 1352 N N . GLY A 1 182 ? 12.041 -7.666 -2.493 1.00 87.31 182 GLY A N 1
ATOM 1353 C CA . GLY A 1 182 ? 12.482 -6.444 -3.141 1.00 87.31 182 GLY A CA 1
ATOM 1354 C C . GLY A 1 182 ? 13.883 -6.574 -3.733 1.00 87.31 182 GLY A C 1
ATOM 1355 O O . GLY A 1 182 ? 14.209 -7.521 -4.441 1.00 87.31 182 GLY A O 1
ATOM 1356 N N . TRP A 1 183 ? 14.750 -5.635 -3.383 1.00 87.62 183 TRP A N 1
ATOM 1357 C CA . TRP A 1 183 ? 16.105 -5.534 -3.924 1.00 87.62 183 TRP A CA 1
ATOM 1358 C C . TRP A 1 183 ? 17.097 -6.589 -3.412 1.00 87.62 183 TRP A C 1
ATOM 1360 O O . TRP A 1 183 ? 18.147 -6.779 -4.021 1.00 87.62 183 TRP A O 1
ATOM 1370 N N . VAL A 1 184 ? 16.800 -7.269 -2.301 1.00 87.88 184 VAL A N 1
ATOM 1371 C CA . VAL A 1 184 ? 17.747 -8.179 -1.634 1.00 87.88 184 VAL A CA 1
ATOM 1372 C C . VAL A 1 184 ? 17.956 -9.433 -2.481 1.00 87.88 184 VAL A C 1
ATOM 1374 O O . VAL A 1 184 ? 17.015 -10.210 -2.613 1.00 87.88 184 VAL A O 1
ATOM 1377 N N . GLY A 1 185 ? 19.154 -9.629 -3.047 1.00 83.25 185 GLY A N 1
ATOM 1378 C CA . GLY A 1 185 ? 19.496 -10.768 -3.918 1.00 83.25 185 GLY A CA 1
ATOM 1379 C C . GLY A 1 185 ? 18.822 -10.721 -5.294 1.00 83.25 185 GLY A C 1
ATOM 1380 O O . GLY A 1 185 ? 18.446 -11.751 -5.848 1.00 83.25 185 GLY A O 1
ATOM 1381 N N . ALA A 1 186 ? 18.499 -9.530 -5.813 1.00 85.38 186 ALA A N 1
ATOM 1382 C CA . ALA A 1 186 ? 17.816 -9.393 -7.107 1.00 85.38 186 ALA A CA 1
ATOM 1383 C C . ALA A 1 186 ? 18.739 -9.752 -8.285 1.00 85.38 186 ALA A C 1
ATOM 1385 O O . ALA A 1 186 ? 18.310 -10.333 -9.276 1.00 85.38 186 ALA A O 1
ATOM 1386 N N . ASP A 1 187 ? 20.024 -9.458 -8.162 1.00 86.75 187 ASP A N 1
ATOM 1387 C CA . ASP A 1 187 ? 21.062 -9.819 -9.124 1.00 86.75 187 ASP A CA 1
ATOM 1388 C C . ASP A 1 187 ? 21.250 -11.336 -9.290 1.00 86.75 187 ASP A C 1
ATOM 1390 O O . ASP A 1 187 ? 21.698 -11.783 -10.345 1.00 86.75 187 ASP A O 1
ATOM 1394 N N . GLU A 1 188 ? 20.841 -12.126 -8.297 1.00 87.50 188 GLU A N 1
ATOM 1395 C CA . GLU A 1 188 ? 20.946 -13.588 -8.305 1.00 87.50 188 GLU A CA 1
ATOM 1396 C C . GLU A 1 188 ? 19.801 -14.283 -9.068 1.00 87.50 188 GLU A C 1
ATOM 1398 O O . GLU A 1 188 ? 19.911 -15.465 -9.392 1.00 87.50 188 GLU A O 1
ATOM 1403 N N . VAL A 1 189 ? 18.713 -13.570 -9.396 1.00 88.12 189 VAL A N 1
ATOM 1404 C CA . VAL A 1 189 ? 17.530 -14.153 -10.056 1.00 88.12 189 VAL A CA 1
ATOM 1405 C C . VAL A 1 189 ? 17.753 -14.246 -11.572 1.00 88.12 189 VAL A C 1
ATOM 1407 O O . VAL A 1 189 ? 17.820 -13.212 -12.254 1.00 88.12 189 VAL A O 1
ATOM 1410 N N . PRO A 1 190 ? 17.812 -15.457 -12.160 1.00 89.56 190 PRO A N 1
ATOM 1411 C CA . PRO A 1 190 ? 18.078 -15.624 -13.583 1.00 89.56 190 PRO A CA 1
ATOM 1412 C C . PRO A 1 190 ? 17.048 -14.903 -14.461 1.00 89.56 190 PRO A C 1
ATOM 1414 O O . PRO A 1 190 ? 15.840 -15.076 -14.324 1.00 89.56 190 PRO A O 1
ATOM 1417 N N . GLY A 1 191 ? 17.533 -14.085 -15.398 1.00 90.00 191 GLY A N 1
ATOM 1418 C CA . GLY A 1 191 ? 16.690 -13.349 -16.347 1.00 90.00 191 GLY A CA 1
ATOM 1419 C C . GLY A 1 191 ? 16.075 -12.049 -15.812 1.00 90.00 191 GLY A C 1
ATOM 1420 O O . GLY A 1 191 ? 15.581 -11.261 -16.622 1.00 90.00 191 GLY A O 1
ATOM 1421 N N . LEU A 1 192 ? 16.169 -11.762 -14.507 1.00 91.31 192 LEU A N 1
ATOM 1422 C CA . LEU A 1 192 ? 15.567 -10.566 -13.910 1.00 91.31 192 LEU A CA 1
ATOM 1423 C C . LEU A 1 192 ? 16.175 -9.268 -14.458 1.00 91.31 192 LEU A C 1
ATOM 1425 O O . LEU A 1 192 ? 15.440 -8.366 -14.849 1.00 91.31 192 LEU A O 1
ATOM 1429 N N . ALA A 1 193 ? 17.504 -9.188 -14.575 1.00 90.06 193 ALA A N 1
ATOM 1430 C CA . ALA A 1 193 ? 18.175 -8.008 -15.130 1.00 90.06 193 ALA A CA 1
ATOM 1431 C C . ALA A 1 193 ? 17.666 -7.661 -16.543 1.00 90.06 193 ALA A C 1
ATOM 1433 O O . ALA A 1 193 ? 17.381 -6.505 -16.845 1.00 90.06 193 ALA A O 1
ATOM 1434 N N . ARG A 1 194 ? 17.469 -8.680 -17.391 1.00 91.25 194 ARG A N 1
ATOM 1435 C CA . ARG A 1 194 ? 16.921 -8.506 -18.743 1.00 91.25 194 ARG A CA 1
ATOM 1436 C C . ARG A 1 194 ? 15.458 -8.059 -18.712 1.00 91.25 194 ARG A C 1
ATOM 1438 O O . ARG A 1 194 ? 15.068 -7.240 -19.538 1.00 91.25 194 ARG A O 1
ATOM 1445 N N . ALA A 1 195 ? 14.663 -8.589 -17.784 1.00 90.00 195 ALA A N 1
ATOM 1446 C CA . ALA A 1 195 ? 13.260 -8.214 -17.620 1.00 90.00 195 ALA A CA 1
ATOM 1447 C C . ALA A 1 195 ? 13.089 -6.765 -17.125 1.00 90.00 195 ALA A C 1
ATOM 1449 O O . ALA A 1 195 ? 12.145 -6.088 -17.524 1.00 90.00 195 ALA A O 1
ATOM 1450 N N . LEU A 1 196 ? 14.021 -6.270 -16.304 1.00 91.31 196 LEU A N 1
ATOM 1451 C CA . LEU A 1 196 ? 14.001 -4.906 -15.767 1.00 91.31 196 LEU A CA 1
ATOM 1452 C C . LEU A 1 196 ? 14.597 -3.854 -16.706 1.00 91.31 196 LEU A C 1
ATOM 1454 O O . LEU A 1 196 ? 14.372 -2.665 -16.491 1.00 91.31 196 LEU A O 1
ATOM 1458 N N . GLU A 1 197 ? 15.327 -4.245 -17.750 1.00 91.56 197 GLU A N 1
ATOM 1459 C CA . GLU A 1 197 ? 15.987 -3.299 -18.660 1.00 91.56 197 GLU A CA 1
ATOM 1460 C C . GLU A 1 197 ? 15.046 -2.207 -19.225 1.00 91.56 197 GLU A C 1
ATOM 1462 O O . GLU A 1 197 ? 15.433 -1.037 -19.204 1.00 91.56 197 GLU A O 1
ATOM 1467 N N . PRO A 1 198 ? 13.785 -2.497 -19.623 1.00 91.06 198 PRO A N 1
ATOM 1468 C CA . PRO A 1 198 ? 12.852 -1.469 -20.099 1.00 91.06 198 PRO A CA 1
ATOM 1469 C C . PRO A 1 198 ? 12.497 -0.402 -19.053 1.00 91.06 198 PRO A C 1
ATOM 1471 O O . PRO A 1 198 ? 12.154 0.727 -19.409 1.00 91.06 198 PRO A O 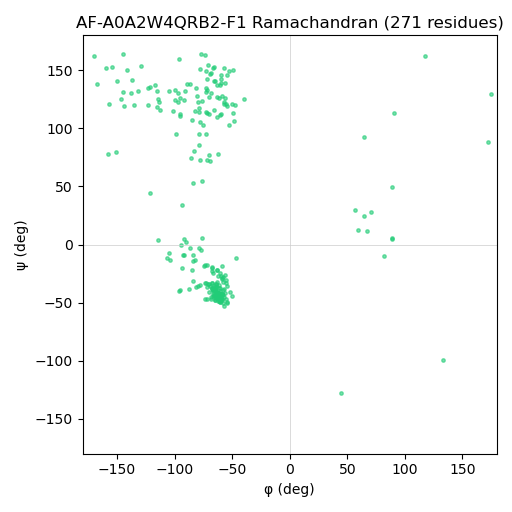1
ATOM 1474 N N . VAL A 1 199 ? 12.560 -0.753 -17.765 1.00 92.88 199 VAL A N 1
ATOM 1475 C CA . VAL A 1 199 ? 12.216 0.142 -16.650 1.00 92.88 199 VAL A CA 1
ATOM 1476 C C . VAL A 1 199 ? 13.428 0.683 -15.900 1.00 92.88 199 VAL A C 1
ATOM 1478 O O . VAL A 1 199 ? 13.281 1.581 -15.072 1.00 92.88 199 VAL A O 1
ATOM 1481 N N . ARG A 1 200 ? 14.631 0.194 -16.209 1.00 91.12 200 ARG A N 1
ATOM 1482 C CA . ARG A 1 200 ? 15.876 0.536 -15.517 1.00 91.12 200 ARG A CA 1
ATOM 1483 C C . ARG A 1 200 ? 16.114 2.044 -15.359 1.00 91.12 200 ARG A C 1
ATOM 1485 O O . ARG A 1 200 ? 16.419 2.449 -14.239 1.00 91.12 200 ARG A O 1
ATOM 1492 N N . PRO A 1 201 ? 15.909 2.906 -16.378 1.00 90.94 201 PRO A N 1
ATOM 1493 C CA . PRO A 1 201 ? 16.091 4.352 -16.213 1.00 90.94 201 PRO A CA 1
ATOM 1494 C C . PRO A 1 201 ? 15.135 4.995 -15.196 1.00 90.94 201 PRO A C 1
ATOM 1496 O O . PRO A 1 201 ? 15.405 6.083 -14.694 1.00 90.94 201 PRO A O 1
ATOM 1499 N N . PHE A 1 202 ? 14.001 4.350 -14.911 1.00 91.56 202 PHE A N 1
ATOM 1500 C CA . PHE A 1 202 ? 12.956 4.863 -14.025 1.00 91.56 202 PHE A CA 1
ATOM 1501 C C . PHE A 1 202 ? 13.102 4.374 -12.582 1.00 91.56 202 PHE A C 1
ATOM 1503 O O . PHE A 1 202 ? 12.601 5.032 -11.674 1.00 91.56 202 PHE A O 1
ATOM 1510 N N . LEU A 1 203 ? 13.833 3.277 -12.358 1.00 85.88 203 LEU A N 1
ATOM 1511 C CA . LEU A 1 203 ? 14.171 2.788 -11.015 1.00 85.88 203 LEU A CA 1
ATOM 1512 C C . LEU A 1 203 ? 15.108 3.751 -10.265 1.00 85.88 203 LEU A C 1
ATOM 1514 O O . LEU A 1 203 ? 15.106 3.786 -9.040 1.00 85.88 203 LEU A O 1
ATOM 1518 N N . SER A 1 204 ? 15.869 4.568 -10.999 1.00 84.56 204 SER A N 1
ATOM 1519 C CA . SER A 1 204 ? 16.776 5.592 -10.472 1.00 84.56 204 SER A CA 1
ATOM 1520 C C . SER A 1 204 ? 16.412 6.989 -10.990 1.00 84.56 204 SER A C 1
ATOM 1522 O O . SER A 1 204 ? 17.273 7.735 -11.462 1.00 84.56 204 SER A O 1
ATOM 1524 N N . ALA A 1 205 ? 15.122 7.330 -10.981 1.00 86.88 205 ALA A N 1
ATOM 1525 C CA . ALA A 1 205 ? 14.654 8.618 -11.483 1.00 86.88 205 ALA A CA 1
ATOM 1526 C C . ALA A 1 205 ? 15.274 9.800 -10.716 1.00 86.88 205 ALA A C 1
ATOM 1528 O O . ALA A 1 205 ? 15.418 9.753 -9.491 1.00 86.88 205 ALA A O 1
ATOM 1529 N N . ALA A 1 206 ? 15.582 10.880 -11.441 1.00 88.56 206 ALA A N 1
ATOM 1530 C CA . ALA A 1 206 ? 16.090 12.118 -10.857 1.00 88.56 206 ALA A CA 1
ATOM 1531 C C . ALA A 1 206 ? 15.130 12.687 -9.797 1.00 88.56 206 ALA A C 1
ATOM 1533 O O . ALA A 1 206 ? 13.914 12.497 -9.880 1.00 88.56 206 ALA A O 1
ATOM 1534 N N . LEU A 1 207 ? 15.676 13.426 -8.825 1.00 91.75 207 LEU A N 1
ATOM 1535 C CA . LEU A 1 207 ? 14.933 14.076 -7.735 1.00 91.75 207 LEU A CA 1
ATOM 1536 C C . LEU A 1 207 ? 14.193 15.339 -8.210 1.00 91.75 207 LEU A C 1
ATOM 1538 O O . LEU A 1 207 ? 14.368 16.431 -7.679 1.00 91.75 207 LEU A O 1
ATOM 1542 N N . GLU A 1 208 ? 13.372 15.184 -9.241 1.00 92.69 208 GLU A N 1
ATOM 1543 C CA . GLU A 1 208 ? 12.637 16.252 -9.907 1.00 92.69 208 GLU A CA 1
ATOM 1544 C C . GLU A 1 208 ? 11.213 15.769 -10.210 1.00 92.69 208 GLU A C 1
ATOM 1546 O O . GLU A 1 208 ? 11.020 14.706 -10.804 1.00 92.69 208 GLU A O 1
ATOM 1551 N N . GLY A 1 209 ? 10.195 16.558 -9.853 1.00 89.56 209 GLY A N 1
ATOM 1552 C CA . GLY A 1 209 ? 8.796 16.114 -9.897 1.00 89.56 209 GLY A CA 1
ATOM 1553 C C . GLY A 1 209 ? 8.293 15.669 -11.280 1.00 89.56 209 GLY A C 1
ATOM 1554 O O . GLY A 1 209 ? 7.415 14.810 -11.370 1.00 89.56 209 GLY A O 1
ATOM 1555 N N . ARG A 1 210 ? 8.834 16.207 -12.383 1.00 92.50 210 ARG A N 1
ATOM 1556 C CA . ARG A 1 210 ? 8.487 15.750 -13.744 1.00 92.50 210 ARG A CA 1
ATOM 1557 C C . ARG A 1 210 ? 9.079 14.373 -14.041 1.00 92.50 210 ARG A C 1
ATOM 1559 O O . ARG A 1 210 ? 8.369 13.484 -14.514 1.00 92.50 210 ARG A O 1
ATOM 1566 N N . SER A 1 211 ? 10.357 14.199 -13.721 1.00 94.44 211 SER A N 1
ATOM 1567 C CA . SER A 1 211 ? 11.087 12.940 -13.862 1.00 94.44 211 SER A CA 1
ATOM 1568 C C . SER A 1 211 ? 10.478 11.839 -12.984 1.00 94.44 211 SER A C 1
ATOM 1570 O O . SER A 1 211 ? 10.249 10.728 -13.460 1.00 94.44 211 SER A O 1
ATOM 1572 N N . GLN A 1 212 ? 10.098 12.170 -11.748 1.00 95.56 212 GLN A N 1
ATOM 1573 C CA . GLN A 1 212 ? 9.437 11.256 -10.812 1.00 95.56 212 GLN A CA 1
ATOM 1574 C C . GLN A 1 212 ? 8.029 10.857 -11.264 1.00 95.56 212 GLN A C 1
ATOM 1576 O O . GLN A 1 212 ? 7.687 9.680 -11.193 1.00 95.56 212 GLN A O 1
ATOM 1581 N N . ARG A 1 213 ? 7.229 11.785 -11.813 1.00 96.19 213 ARG A N 1
ATOM 1582 C CA . ARG A 1 213 ? 5.926 11.442 -12.417 1.00 96.19 213 ARG A CA 1
ATOM 1583 C C . ARG A 1 213 ? 6.078 10.490 -13.592 1.00 96.19 213 ARG A C 1
ATOM 1585 O O . ARG A 1 213 ? 5.379 9.483 -13.666 1.00 96.19 213 ARG A O 1
ATOM 1592 N N . ARG A 1 214 ? 7.020 10.770 -14.496 1.00 95.88 214 ARG A N 1
ATOM 1593 C CA . ARG A 1 214 ? 7.306 9.880 -15.628 1.00 95.88 214 ARG A CA 1
ATOM 1594 C C . ARG A 1 214 ? 7.718 8.487 -15.150 1.00 95.88 214 ARG A C 1
ATOM 1596 O O . ARG A 1 214 ? 7.253 7.500 -15.714 1.00 95.88 214 ARG A O 1
ATOM 1603 N N . ALA A 1 215 ? 8.555 8.413 -14.118 1.00 96.56 215 ALA A N 1
ATOM 1604 C CA . ALA A 1 215 ? 8.959 7.150 -13.518 1.00 96.56 215 ALA A CA 1
ATOM 1605 C C . ALA A 1 215 ? 7.776 6.394 -12.904 1.00 96.56 215 ALA A C 1
ATOM 1607 O O . ALA A 1 215 ? 7.603 5.218 -13.203 1.00 96.56 215 ALA A O 1
ATOM 1608 N N . ALA A 1 216 ? 6.914 7.079 -12.147 1.00 97.38 216 ALA A N 1
ATOM 1609 C CA . ALA A 1 216 ? 5.698 6.507 -11.573 1.00 97.38 216 ALA A CA 1
ATOM 1610 C C . ALA A 1 216 ? 4.811 5.849 -12.644 1.00 97.38 216 ALA A C 1
ATOM 1612 O O . ALA A 1 216 ? 4.447 4.683 -12.513 1.00 97.38 216 ALA A O 1
ATOM 1613 N N . HIS A 1 217 ? 4.533 6.558 -13.746 1.00 97.31 217 HIS A N 1
ATOM 1614 C CA . HIS A 1 217 ? 3.752 6.009 -14.859 1.00 97.31 217 HIS A CA 1
ATOM 1615 C C . HIS A 1 217 ? 4.418 4.790 -15.502 1.00 97.31 217 HIS A C 1
ATOM 1617 O O . HIS A 1 217 ? 3.736 3.819 -15.813 1.00 97.31 217 HIS A O 1
ATOM 1623 N N . LYS A 1 218 ? 5.741 4.820 -15.693 1.00 96.94 218 LYS A N 1
ATOM 1624 C CA . LYS A 1 218 ? 6.470 3.722 -16.340 1.00 96.94 218 LYS A CA 1
ATOM 1625 C C . LYS A 1 218 ? 6.583 2.479 -15.461 1.00 96.94 218 LYS A C 1
ATOM 1627 O O . LYS A 1 218 ? 6.460 1.371 -15.974 1.00 96.94 218 LYS A O 1
ATOM 1632 N N . LEU A 1 219 ? 6.757 2.654 -14.152 1.00 97.06 219 LEU A N 1
ATOM 1633 C CA . LEU A 1 219 ? 6.705 1.553 -13.191 1.00 97.06 219 LEU A CA 1
ATOM 1634 C C . LEU A 1 219 ? 5.299 0.950 -13.127 1.00 97.06 219 LEU A C 1
ATOM 1636 O O . LEU A 1 219 ? 5.169 -0.269 -13.154 1.00 97.06 219 LEU A O 1
ATOM 1640 N N . ALA A 1 220 ? 4.258 1.787 -13.110 1.00 97.38 220 ALA A N 1
ATOM 1641 C CA . ALA A 1 220 ? 2.869 1.338 -13.126 1.00 97.38 220 ALA A CA 1
ATOM 1642 C C . ALA A 1 220 ? 2.526 0.550 -14.397 1.00 97.38 220 ALA A C 1
ATOM 1644 O O . ALA A 1 220 ? 1.958 -0.528 -14.301 1.00 97.38 220 ALA A O 1
ATOM 1645 N N . GLU A 1 221 ? 2.926 1.037 -15.573 1.00 96.31 221 GLU A N 1
ATOM 1646 C CA . GLU A 1 221 ? 2.726 0.350 -16.856 1.00 96.31 221 GLU A CA 1
ATOM 1647 C C . GLU A 1 221 ? 3.391 -1.035 -16.874 1.00 96.31 221 GLU A C 1
ATOM 1649 O O . GLU A 1 221 ? 2.762 -2.025 -17.249 1.00 96.31 221 GLU A O 1
ATOM 1654 N N . ALA A 1 222 ? 4.643 -1.126 -16.418 1.00 95.56 222 ALA A N 1
ATOM 1655 C CA . ALA A 1 222 ? 5.358 -2.397 -16.350 1.00 95.56 222 ALA A CA 1
ATOM 1656 C C . ALA A 1 222 ? 4.744 -3.366 -15.331 1.00 95.56 222 ALA A C 1
ATOM 1658 O O . ALA A 1 222 ? 4.641 -4.561 -15.604 1.00 95.56 222 ALA A O 1
ATOM 1659 N N . PHE A 1 223 ? 4.307 -2.853 -14.178 1.00 96.44 223 PHE A N 1
ATOM 1660 C CA . PHE A 1 223 ? 3.619 -3.646 -13.165 1.00 96.44 223 PHE A CA 1
ATOM 1661 C C . PHE A 1 223 ? 2.273 -4.168 -13.688 1.00 96.44 223 PHE A C 1
ATOM 1663 O O . PHE A 1 223 ? 2.011 -5.367 -13.606 1.00 96.44 223 PHE A O 1
ATOM 1670 N N . GLU A 1 224 ? 1.452 -3.303 -14.300 1.00 95.88 224 GLU A N 1
ATOM 1671 C CA . GLU A 1 224 ? 0.164 -3.667 -14.911 1.00 95.88 224 GLU A CA 1
ATOM 1672 C C . GLU A 1 224 ? 0.328 -4.732 -15.999 1.00 95.88 224 GLU A C 1
ATOM 1674 O O . GLU A 1 224 ? -0.429 -5.705 -16.019 1.00 95.88 224 GLU A O 1
ATOM 1679 N N . GLY A 1 225 ? 1.346 -4.589 -16.855 1.00 93.88 225 GLY A N 1
ATOM 1680 C CA . GLY A 1 225 ? 1.626 -5.525 -17.945 1.00 93.88 225 GLY A CA 1
ATOM 1681 C C . GLY A 1 225 ? 1.881 -6.963 -17.484 1.00 93.88 225 GLY A C 1
ATOM 1682 O O . GLY A 1 225 ? 1.551 -7.901 -18.210 1.00 93.88 225 GLY A O 1
ATOM 1683 N N . LEU A 1 226 ? 2.417 -7.148 -16.275 1.00 91.44 226 LEU A N 1
ATOM 1684 C CA . LEU A 1 226 ? 2.673 -8.469 -15.701 1.00 91.44 226 LEU A CA 1
ATOM 1685 C C . LEU A 1 226 ? 1.543 -8.936 -14.774 1.00 91.44 226 LEU A C 1
ATOM 1687 O O . LEU A 1 226 ? 1.163 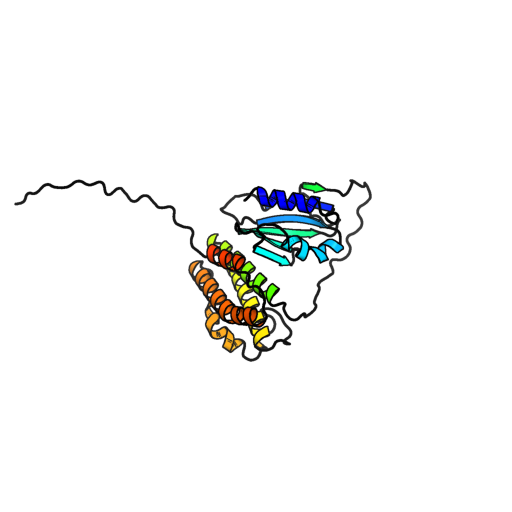-10.106 -14.802 1.00 91.44 226 LEU A O 1
ATOM 1691 N N . VAL A 1 227 ? 0.982 -8.040 -13.961 1.00 94.19 227 VAL A N 1
ATOM 1692 C CA . VAL A 1 227 ? 0.048 -8.416 -12.894 1.00 94.19 227 VAL A CA 1
ATOM 1693 C C . VAL A 1 227 ? -1.374 -8.668 -13.399 1.00 94.19 227 VAL A C 1
ATOM 1695 O O . VAL A 1 227 ? -2.041 -9.570 -12.898 1.00 94.19 227 VAL A O 1
ATOM 1698 N N . LEU A 1 228 ? -1.845 -7.922 -14.408 1.00 93.12 228 LEU A N 1
ATOM 1699 C CA . LEU A 1 228 ? -3.221 -8.046 -14.904 1.00 93.12 228 LEU A CA 1
ATOM 1700 C C . LEU A 1 228 ? -3.506 -9.446 -15.477 1.00 93.12 228 LEU A C 1
ATOM 1702 O O . LEU A 1 228 ? -4.498 -10.052 -15.058 1.00 93.12 228 LEU A O 1
ATOM 1706 N N . PRO A 1 229 ? -2.650 -10.019 -16.351 1.00 90.00 229 PRO A N 1
ATOM 1707 C CA . PRO A 1 229 ? -2.840 -11.390 -16.822 1.00 90.00 229 PRO A CA 1
ATOM 1708 C C . PRO A 1 229 ? -2.787 -12.422 -15.687 1.00 90.00 229 PRO A C 1
ATOM 1710 O O . PRO A 1 229 ? -3.515 -13.416 -15.718 1.00 90.00 229 PRO A O 1
ATOM 1713 N N . LEU A 1 230 ? -1.950 -12.194 -14.666 1.00 87.31 230 LEU A N 1
ATOM 1714 C CA . LEU A 1 230 ? -1.831 -13.088 -13.512 1.00 87.31 230 LEU A CA 1
ATOM 1715 C C . LEU A 1 230 ? -3.098 -13.077 -12.651 1.00 87.31 230 LEU A C 1
ATOM 1717 O O . LEU A 1 230 ? -3.610 -14.149 -12.330 1.00 87.31 230 LEU A O 1
ATOM 1721 N N . CYS A 1 231 ? -3.638 -11.898 -12.333 1.00 89.06 231 CYS A N 1
ATOM 1722 C CA . CYS A 1 231 ? -4.897 -11.770 -11.600 1.00 89.06 231 CYS A CA 1
ATOM 1723 C C . CYS A 1 231 ? -6.054 -12.435 -12.355 1.00 89.06 231 CYS A C 1
ATOM 1725 O O . CYS A 1 231 ? -6.806 -13.200 -11.755 1.00 89.06 231 CYS A O 1
ATOM 1727 N N . GLN A 1 232 ? -6.156 -12.215 -13.672 1.00 88.62 232 GLN A N 1
ATOM 1728 C CA . GLN A 1 232 ? -7.181 -12.844 -14.513 1.00 88.62 232 GLN A CA 1
ATOM 1729 C C . GLN A 1 232 ? -7.078 -14.371 -14.495 1.00 88.62 232 GLN A C 1
ATOM 1731 O O . GLN A 1 232 ? -8.077 -15.056 -14.289 1.00 88.62 232 GLN A O 1
ATOM 1736 N N . ARG A 1 233 ? -5.866 -14.912 -14.662 1.00 86.31 233 ARG A N 1
ATOM 1737 C CA . ARG A 1 233 ? -5.624 -16.361 -14.658 1.00 86.31 233 ARG A CA 1
ATOM 1738 C C . ARG A 1 233 ? -5.944 -17.013 -13.311 1.00 86.31 233 ARG A C 1
ATOM 1740 O O . ARG A 1 233 ? -6.367 -18.163 -13.287 1.00 86.31 233 ARG A O 1
ATOM 1747 N N . LEU A 1 234 ? -5.719 -16.299 -12.210 1.00 86.00 234 LEU A N 1
ATOM 1748 C CA . LEU A 1 234 ? -5.922 -16.798 -10.847 1.00 86.00 234 LEU A CA 1
ATOM 1749 C C . LEU A 1 234 ? -7.303 -16.452 -10.267 1.00 86.00 234 LEU A C 1
ATOM 1751 O O . LEU A 1 234 ? -7.585 -16.818 -9.130 1.00 86.00 234 LEU A O 1
ATOM 1755 N N . GLY A 1 235 ? -8.160 -15.746 -11.014 1.00 86.56 235 GLY A N 1
ATOM 1756 C CA . GLY A 1 235 ? -9.475 -15.310 -10.532 1.00 86.56 235 GLY A CA 1
ATOM 1757 C C . GLY A 1 235 ? -9.409 -14.309 -9.372 1.00 86.56 235 GLY A C 1
ATOM 1758 O O . GLY A 1 235 ? -10.349 -14.217 -8.586 1.00 86.56 235 GLY A O 1
ATOM 1759 N N . LEU A 1 236 ? -8.301 -13.574 -9.240 1.00 88.56 236 LEU A N 1
ATOM 1760 C CA . LEU A 1 236 ? -8.105 -12.593 -8.174 1.00 88.56 236 LEU A CA 1
ATOM 1761 C C . LEU A 1 236 ? -8.672 -11.232 -8.577 1.00 88.56 236 LEU A C 1
ATOM 1763 O O . LEU A 1 236 ? -8.458 -10.755 -9.694 1.00 88.56 236 LEU A O 1
ATOM 1767 N N . ALA A 1 237 ? -9.349 -10.575 -7.635 1.00 89.38 237 ALA A N 1
ATOM 1768 C CA . ALA A 1 237 ? -9.822 -9.212 -7.822 1.00 89.38 237 ALA A CA 1
ATOM 1769 C C . ALA A 1 237 ? -8.639 -8.236 -7.888 1.00 89.38 237 ALA A C 1
ATOM 1771 O O . ALA A 1 237 ? -7.764 -8.227 -7.023 1.00 89.38 237 ALA A O 1
ATOM 1772 N N . TYR A 1 238 ? -8.634 -7.386 -8.912 1.00 92.19 238 TYR A N 1
ATOM 1773 C CA . TYR A 1 238 ? -7.633 -6.340 -9.076 1.00 92.19 238 TYR A CA 1
ATOM 1774 C C . TYR A 1 238 ? -8.117 -5.036 -8.408 1.00 92.19 238 TYR A C 1
ATOM 1776 O O . TYR A 1 238 ? -9.265 -4.644 -8.642 1.00 92.19 238 TYR A O 1
ATOM 1784 N N . PRO A 1 239 ? -7.304 -4.342 -7.582 1.00 92.81 239 PRO A N 1
ATOM 1785 C CA . PRO A 1 239 ? -7.760 -3.223 -6.751 1.00 92.81 239 PRO A CA 1
ATOM 1786 C C . PRO A 1 239 ? -7.928 -1.930 -7.565 1.00 92.81 239 PRO A C 1
ATOM 1788 O O . PRO A 1 239 ? -7.156 -0.975 -7.454 1.00 92.81 239 PRO A O 1
ATOM 1791 N N . MET A 1 240 ? -8.971 -1.884 -8.398 1.00 95.38 240 MET A N 1
ATOM 1792 C CA . MET A 1 240 ? -9.179 -0.803 -9.365 1.00 95.38 240 MET A CA 1
ATOM 1793 C C . MET A 1 240 ? -9.407 0.564 -8.730 1.00 95.38 240 MET A C 1
ATOM 1795 O O . MET A 1 240 ? -8.956 1.573 -9.276 1.00 95.38 240 MET A O 1
ATOM 1799 N N . ALA A 1 241 ? -10.056 0.605 -7.567 1.00 94.44 241 ALA A N 1
ATOM 1800 C CA . ALA A 1 241 ? -10.280 1.845 -6.837 1.00 94.44 241 ALA A CA 1
ATOM 1801 C C . ALA A 1 241 ? -8.954 2.467 -6.361 1.00 94.44 241 ALA A C 1
ATOM 1803 O O . ALA A 1 241 ? -8.691 3.637 -6.640 1.00 94.44 241 ALA A O 1
ATOM 1804 N N . LEU A 1 242 ? -8.072 1.668 -5.749 1.00 95.62 242 LEU A N 1
ATOM 1805 C CA . LEU A 1 242 ? -6.748 2.118 -5.309 1.00 95.62 242 LEU A CA 1
ATOM 1806 C C . LEU A 1 242 ? -5.857 2.523 -6.486 1.00 95.62 242 LEU A C 1
ATOM 1808 O O . LEU A 1 242 ? -5.242 3.586 -6.452 1.00 95.62 242 LEU A O 1
ATOM 1812 N N . ARG A 1 243 ? -5.847 1.726 -7.561 1.00 96.31 243 ARG A N 1
ATOM 1813 C CA . ARG A 1 243 ? -5.140 2.056 -8.808 1.00 96.31 243 ARG A CA 1
ATOM 1814 C C . ARG A 1 243 ? -5.584 3.407 -9.367 1.00 96.31 243 ARG A C 1
ATOM 1816 O O . ARG A 1 243 ? -4.756 4.238 -9.728 1.00 96.31 243 ARG A O 1
ATOM 1823 N N . THR A 1 244 ? -6.893 3.645 -9.427 1.00 95.56 244 THR A N 1
ATOM 1824 C CA . THR A 1 244 ? -7.459 4.918 -9.904 1.00 95.56 244 THR A CA 1
ATOM 1825 C C . THR A 1 244 ? -7.014 6.079 -9.021 1.00 95.56 244 THR A C 1
ATOM 1827 O O . THR A 1 244 ? -6.609 7.120 -9.534 1.00 95.56 244 THR A O 1
ATOM 1830 N N . GLN A 1 245 ? -7.023 5.886 -7.702 1.00 93.62 245 GLN A N 1
ATOM 1831 C CA . GLN A 1 245 ? -6.594 6.906 -6.753 1.00 93.62 245 GLN A CA 1
ATOM 1832 C C . GLN A 1 245 ? -5.090 7.215 -6.856 1.00 93.62 245 GLN A C 1
ATOM 1834 O O . GLN A 1 245 ? -4.700 8.379 -6.777 1.00 93.62 245 GLN A O 1
ATOM 1839 N N . ALA A 1 246 ? -4.250 6.206 -7.105 1.00 95.44 246 ALA A N 1
ATOM 1840 C CA . ALA A 1 246 ? -2.819 6.384 -7.350 1.00 95.44 246 ALA A CA 1
ATOM 1841 C C . ALA A 1 246 ? -2.536 7.217 -8.610 1.00 95.44 246 ALA A C 1
ATOM 1843 O O . ALA A 1 246 ? -1.696 8.110 -8.583 1.00 95.44 246 ALA A O 1
ATOM 1844 N N . PHE A 1 247 ? -3.265 6.996 -9.707 1.00 95.56 247 PHE A N 1
ATOM 1845 C CA . PHE A 1 247 ? -3.106 7.837 -10.899 1.00 95.56 247 PHE A CA 1
ATOM 1846 C C . PHE A 1 247 ? -3.634 9.253 -10.693 1.00 95.56 247 PHE A C 1
ATOM 1848 O O . PHE A 1 247 ? -2.956 10.211 -11.062 1.00 95.56 247 PHE A O 1
ATOM 1855 N N . ARG A 1 248 ? -4.781 9.402 -10.023 1.00 92.75 248 ARG A N 1
ATOM 1856 C CA . ARG A 1 248 ? -5.297 10.724 -9.653 1.00 92.75 248 ARG A CA 1
ATOM 1857 C C . ARG A 1 248 ? -4.317 11.512 -8.801 1.00 92.75 248 ARG A C 1
ATOM 1859 O O . ARG A 1 248 ? -4.310 12.728 -8.921 1.00 92.75 248 ARG A O 1
ATOM 1866 N N . SER A 1 249 ? -3.499 10.879 -7.952 1.00 90.56 249 SER A N 1
ATOM 1867 C CA . SER A 1 249 ? -2.490 11.589 -7.147 1.00 90.56 249 SER A CA 1
ATOM 1868 C C . SER A 1 249 ? -1.267 12.044 -7.959 1.00 90.56 249 SER A C 1
ATOM 1870 O O . SER A 1 249 ? -0.567 12.962 -7.535 1.00 90.56 249 SER A O 1
ATOM 1872 N N . LEU A 1 250 ? -1.034 11.462 -9.141 1.00 91.75 250 LEU A N 1
ATOM 1873 C CA . LEU A 1 250 ? 0.042 11.843 -10.065 1.00 91.75 250 LEU A CA 1
ATOM 1874 C C . LEU A 1 250 ? -0.337 13.006 -10.992 1.00 91.75 250 LEU A C 1
ATOM 1876 O O . LEU A 1 250 ? 0.549 13.701 -11.502 1.00 91.75 250 LEU A O 1
ATOM 1880 N N . GLU A 1 251 ? -1.631 13.237 -11.206 1.00 87.50 251 GLU A N 1
ATOM 1881 C CA . GLU A 1 251 ? -2.110 14.352 -12.020 1.00 87.50 251 GLU A CA 1
ATOM 1882 C C . GLU A 1 251 ? -1.713 15.698 -11.378 1.00 87.50 251 GLU A C 1
ATOM 1884 O O . GLU A 1 251 ? -1.759 15.840 -10.147 1.00 87.50 251 GLU A O 1
ATOM 1889 N N . PRO A 1 252 ? -1.248 16.684 -12.171 1.00 76.44 252 PRO A N 1
ATOM 1890 C CA . PRO A 1 252 ? -1.056 18.042 -11.670 1.00 76.44 252 PRO A CA 1
ATOM 1891 C C . PRO A 1 252 ? -2.391 18.597 -11.163 1.00 76.44 252 PRO A C 1
ATOM 1893 O O . PRO A 1 252 ? -3.437 18.283 -11.727 1.00 76.44 252 PRO A O 1
ATOM 1896 N N . GLU A 1 253 ? -2.361 19.423 -10.115 1.00 67.81 253 GLU A N 1
ATOM 1897 C CA . GLU A 1 253 ? -3.577 20.134 -9.720 1.00 67.81 253 GLU A CA 1
ATOM 1898 C C . GLU A 1 253 ? -4.060 21.006 -10.885 1.00 67.81 253 GLU A C 1
ATOM 1900 O O . GLU A 1 253 ? -3.228 21.618 -11.571 1.00 67.81 253 GLU A O 1
ATOM 1905 N N . PRO A 1 254 ? -5.380 21.053 -11.138 1.00 58.78 254 PRO A N 1
ATOM 1906 C CA . PRO A 1 254 ? -5.924 22.011 -12.079 1.00 58.78 254 PRO A CA 1
ATOM 1907 C C . PRO A 1 254 ? -5.503 23.397 -11.602 1.00 58.78 254 PRO A C 1
ATOM 1909 O O . PRO A 1 254 ? -5.774 23.791 -10.468 1.00 58.78 254 PRO A O 1
ATOM 1912 N N . THR A 1 255 ? -4.782 24.121 -12.455 1.00 55.75 255 THR A N 1
ATOM 1913 C CA . THR A 1 255 ? -4.500 25.528 -12.187 1.00 55.75 255 THR A CA 1
ATOM 1914 C C . THR A 1 255 ? -5.858 26.218 -12.129 1.00 55.75 255 THR A C 1
ATOM 1916 O O . THR A 1 255 ? -6.643 26.024 -13.059 1.00 55.75 255 THR A O 1
ATOM 1919 N N . PRO A 1 256 ? -6.194 26.949 -11.050 1.00 55.06 256 PRO A N 1
ATOM 1920 C CA . PRO A 1 256 ? -7.439 27.696 -11.028 1.00 55.06 256 PRO A CA 1
ATOM 1921 C C . PRO A 1 256 ? -7.428 28.616 -12.245 1.00 55.06 256 PRO A C 1
ATOM 1923 O O . PRO A 1 256 ? -6.436 29.318 -12.458 1.00 55.06 256 PRO A O 1
ATOM 1926 N N . ASP A 1 257 ? -8.484 28.540 -13.061 1.00 47.59 257 ASP A N 1
ATOM 1927 C CA . ASP A 1 257 ? -8.650 29.368 -14.252 1.00 47.59 257 ASP A CA 1
ATOM 1928 C C . ASP A 1 257 ? -8.369 30.817 -13.862 1.00 47.59 257 ASP A C 1
ATOM 1930 O O . ASP A 1 257 ? -9.154 31.455 -13.158 1.00 47.59 257 ASP A O 1
ATOM 1934 N N . VAL A 1 258 ? -7.218 31.338 -14.286 1.00 50.56 258 VAL A N 1
ATOM 1935 C CA . VAL A 1 258 ? -6.976 32.772 -14.239 1.00 50.56 258 VAL A CA 1
ATOM 1936 C C . VAL A 1 258 ? -7.975 33.344 -15.238 1.00 50.56 258 VAL A C 1
ATOM 1938 O O . VAL A 1 258 ? -7.870 33.008 -16.422 1.00 50.56 258 VAL A O 1
ATOM 1941 N N . PRO A 1 259 ? -8.959 34.161 -14.817 1.00 47.56 259 PRO A N 1
ATOM 1942 C CA . PRO A 1 259 ? -9.849 34.790 -15.770 1.00 47.56 259 PRO A CA 1
ATOM 1943 C C . PRO A 1 259 ? -8.970 35.646 -16.678 1.00 47.56 259 PRO A C 1
ATOM 1945 O O . PRO A 1 259 ? -8.338 36.604 -16.228 1.00 47.56 259 PRO A O 1
ATOM 1948 N N . GLY A 1 260 ? -8.859 35.238 -17.944 1.00 44.16 260 GLY A N 1
ATOM 1949 C CA . GLY A 1 260 ? -8.107 35.983 -18.941 1.00 44.16 260 GLY A CA 1
ATOM 1950 C C . GLY A 1 260 ? -8.616 37.425 -18.992 1.00 44.16 260 GLY A C 1
ATOM 1951 O O . GLY A 1 260 ? -9.812 37.655 -18.775 1.00 44.16 260 GLY A O 1
ATOM 1952 N N . PRO A 1 261 ? -7.741 38.411 -19.256 1.00 46.38 261 PRO A N 1
ATOM 1953 C CA . PRO A 1 261 ? -8.177 39.790 -19.387 1.00 46.38 261 PRO A CA 1
ATOM 1954 C C . PRO A 1 261 ? -9.237 39.840 -20.485 1.00 46.38 261 PRO A C 1
ATOM 1956 O O . PRO A 1 261 ? -9.011 39.374 -21.603 1.00 46.38 261 PRO A O 1
ATOM 1959 N N . GLY A 1 262 ? -10.416 40.338 -20.112 1.00 42.56 262 GLY A N 1
ATOM 1960 C CA . GLY A 1 262 ? -11.587 40.382 -20.967 1.00 42.56 262 GLY A CA 1
ATOM 1961 C C . GLY A 1 262 ? -11.235 40.932 -22.342 1.00 42.56 262 GLY A C 1
ATOM 1962 O O . GLY A 1 262 ? -10.800 42.074 -22.478 1.00 42.56 262 GLY A O 1
ATOM 1963 N N . SER A 1 263 ? -11.466 40.114 -23.366 1.00 48.34 263 SER A N 1
ATOM 1964 C CA . SER A 1 263 ? -11.599 40.582 -24.740 1.00 48.34 263 SER A CA 1
ATOM 1965 C C . SER A 1 263 ? -12.947 41.303 -24.839 1.00 48.34 263 SER A C 1
ATOM 1967 O O . SER A 1 263 ? -13.942 40.771 -25.323 1.00 48.34 263 SER A O 1
ATOM 1969 N N . GLY A 1 264 ? -12.998 42.491 -24.235 1.00 40.94 264 GLY A N 1
ATOM 1970 C CA . GLY A 1 264 ? -14.046 43.475 -24.434 1.00 40.94 264 GLY A CA 1
ATOM 1971 C C . GLY A 1 264 ? -13.765 44.180 -25.750 1.00 40.94 264 GLY A C 1
ATOM 1972 O O . GLY A 1 264 ? -12.708 44.782 -25.926 1.00 40.94 264 GLY A O 1
ATOM 1973 N N . ALA A 1 265 ? -14.694 44.023 -26.681 1.00 45.59 265 ALA A N 1
ATOM 1974 C CA . ALA A 1 265 ? -14.685 44.623 -27.998 1.00 45.59 265 ALA A CA 1
ATOM 1975 C C . ALA A 1 265 ? -14.488 46.147 -27.960 1.00 45.59 265 ALA A C 1
ATOM 1977 O O . ALA A 1 265 ? -15.037 46.815 -27.088 1.00 45.59 265 ALA A O 1
ATOM 1978 N N . ASP A 1 266 ? -13.856 46.690 -29.003 1.00 41.53 266 ASP A N 1
ATOM 1979 C CA . ASP A 1 266 ? -14.544 47.743 -29.748 1.00 41.53 266 ASP A CA 1
ATOM 1980 C C . ASP A 1 266 ? -14.225 47.664 -31.257 1.00 41.53 266 ASP A C 1
ATOM 1982 O O . ASP A 1 266 ? -13.056 47.514 -31.637 1.00 41.53 266 ASP A O 1
ATOM 1986 N N . PRO A 1 267 ? -15.242 47.703 -32.140 1.00 51.62 267 PRO A N 1
ATOM 1987 C CA . PRO A 1 267 ? -15.084 47.636 -33.580 1.00 51.62 267 PRO A CA 1
ATOM 1988 C C . PRO A 1 267 ? -15.090 49.038 -34.211 1.00 51.62 267 PRO A C 1
ATOM 1990 O O . PRO A 1 267 ? -16.027 49.809 -34.057 1.00 51.62 267 PRO A O 1
ATOM 1993 N N . GLY A 1 268 ? -14.097 49.305 -35.060 1.00 42.41 268 GLY A N 1
ATOM 1994 C CA . GLY A 1 268 ? -14.227 50.243 -36.176 1.00 42.41 268 GLY A CA 1
ATOM 1995 C C . GLY A 1 268 ? -13.859 51.706 -35.914 1.00 42.41 268 GLY A C 1
ATOM 1996 O O . GLY A 1 268 ? -14.619 52.469 -35.340 1.00 42.41 268 GLY A O 1
ATOM 1997 N N . SER A 1 269 ? -12.782 52.155 -36.560 1.00 41.62 269 SER A N 1
ATOM 1998 C CA . SER A 1 269 ? -12.891 53.329 -37.432 1.00 41.62 269 SER A CA 1
ATOM 1999 C C . SER A 1 269 ? -11.775 53.329 -38.477 1.00 41.62 269 SER A C 1
ATOM 2001 O O . SER A 1 269 ? -10.586 53.296 -38.166 1.00 41.62 269 SER A O 1
ATOM 2003 N N . ARG A 1 270 ? -12.187 53.320 -39.747 1.00 47.72 270 ARG A N 1
ATOM 2004 C CA . ARG A 1 270 ? -11.354 53.620 -40.916 1.00 47.72 270 ARG A CA 1
ATOM 2005 C C . ARG A 1 270 ? -10.914 55.086 -40.849 1.00 47.72 270 ARG A C 1
ATOM 2007 O O . ARG A 1 270 ? -11.766 55.937 -40.638 1.00 47.72 270 ARG A O 1
ATOM 2014 N N . ALA A 1 271 ? -9.670 55.381 -41.218 1.00 44.91 271 ALA A N 1
ATOM 2015 C CA . ALA A 1 271 ? -9.354 56.113 -42.454 1.00 44.91 271 ALA A CA 1
ATOM 2016 C C . ALA A 1 271 ? -7.847 56.413 -42.549 1.00 44.91 271 ALA A C 1
ATOM 2018 O O . ALA A 1 271 ? -7.237 56.939 -41.626 1.00 44.91 271 ALA A O 1
ATOM 2019 N N . LYS A 1 272 ? -7.289 56.066 -43.711 1.00 41.84 272 LYS A N 1
ATOM 2020 C CA . LYS A 1 272 ? -6.026 56.550 -44.297 1.00 41.84 272 LYS A CA 1
ATOM 2021 C C . LYS A 1 272 ? -6.214 57.994 -44.822 1.00 41.84 272 LYS A C 1
ATOM 2023 O O . LYS A 1 272 ? -7.374 58.388 -44.984 1.00 41.84 272 LYS A O 1
ATOM 2028 N N . PRO A 1 273 ? -5.155 58.784 -45.100 1.00 58.53 273 PRO A N 1
ATOM 2029 C CA . PRO A 1 273 ? -4.088 58.479 -46.075 1.00 58.53 273 PRO A CA 1
ATOM 2030 C C . PRO A 1 273 ? -2.781 57.980 -45.466 1.00 58.53 273 PRO A C 1
ATOM 2032 O O . PRO A 1 273 ? -2.297 58.618 -44.509 1.00 58.53 273 PRO A O 1
#

Secondary structure (DSSP, 8-state):
--HHHHHHHHHHHHH-TTEEEEEE-GGG---SSS---EEEEEEEE-HHHHHHHHHHHHTSTTEEEEEEETTEEEEEETT--EEEEEEEETT-PPTTPPEEEE-S-----PPPPP--------------HHHHHHHHHHHHHHHHHHHHTT-HHHHHHHHHHHHHHHHHHHHHHH-TT----TTTT-TTSTTHHHHHTTTHHHHT--SSHHHHHHHHHHHHHHHHHHHHHHHHHHTPPP-HHHHHHHHHHHSPPPPP---PPP-----------

Foldseek 3Di:
DPPVQVVQVVVLLVVDPQFAWKFWDCVQVDPDQVDALETEIETQGDPVCLVCVQVVQVPRPQWLAWDADPQRIWTAGLVGHIYHYRYDHNPPDDPPTDIPDGNPPPPPDDDDDDDDDDDPPPDPDQPPLQNLLRLLLVLLLQLLQCLQSLVLVSNLVSLLVNQQSLLSLVCCVQPSPDDDGGPVCSVVGPCSVVLCVQLVCLNPFDSHSVSSLVSSVSSVVSSCVRSVVVCVVVVHDRSVSSNVSSVVSNDHPPDPPPPPDDPDDDDDDDDDD

Mean predicted aligned error: 10.99 Å

Nearest PDB structures (foldseek):
  8vxb-assembly1_A-2  TM=3.926E-01  e=1.323E-05  Campylobacter fetus subsp. fetus
  3g50-assembly1_A  TM=4.967E-01  e=3.128E-01  Streptomyces coelicolor
  2qup-assembly1_A  TM=3.771E-01  e=9.079E-01  Halalkalibacterium halodurans
  7y5e-assembly1_QL  TM=5.269E-01  e=4.736E+00  Porphyridium purpureum
  8xr6-assembly1_q  TM=3.434E-01  e=1.632E+00  Chroomonas placoidea

pLDDT: mean 79.84, std 19.11, range [26.12, 97.75]